Protein AF-A0A084B779-F1 (afdb_monomer)

Mean predicted aligned error: 13.0 Å

Radius of gyration: 22.95 Å; Cα contacts (8 Å, |Δi|>4): 416; chains: 1; bounding box: 63×35×72 Å

Secondary structure (DSSP, 8-state):
-HHHHHHHHHHHHHTTSS-HHHHHHHHHHHHHHHHHHHHHHT---PPPP------HHHHHHHHHHHHHHHHHHHHHHHSS-S--SPPP--S---HHHHHHHHHHHSS-HHHHHHHHHHTT--HHHHHHHHHHHHHIIIIIIS-HHHHTT---HHHHHHHHHHHHHHHHHHHHHHHHHHHHHHHT-HHIIIIIHHHHHHHHHHHHHHHHHHHH-S-----TT---------HHHHHHHHHHHHHHHHHHTSSEEEEEEPPPTT-EEETTTTEE--TTTHHHHTTSTTT---EEEEEEEE-EEEEEES-S----------SS--SEEEPPGGGSTTPEEEE--EEEE------

Solvent-accessible surface area (backbone atoms only — not comparable to full-atom values): 20056 Å² total; per-residue (Å²): 105,74,66,58,55,52,46,45,59,44,41,62,62,44,39,77,59,94,48,46,68,71,34,48,53,51,42,50,52,57,49,51,42,52,48,53,53,53,59,71,66,68,70,83,84,84,75,82,89,72,85,55,72,67,46,66,66,56,53,33,50,57,52,50,50,41,51,51,32,40,49,52,26,27,45,65,72,60,69,67,86,75,73,72,66,72,49,81,71,65,96,85,65,54,67,67,47,38,53,23,30,33,60,35,47,72,29,52,44,54,55,43,49,54,48,32,62,78,64,72,50,53,41,48,56,54,48,30,19,42,50,43,38,44,48,43,50,65,52,49,57,37,56,68,57,60,69,67,54,60,86,43,75,66,58,54,51,50,53,53,50,40,35,73,73,66,30,64,71,53,42,50,54,52,54,47,52,52,49,54,52,52,67,72,29,66,66,43,65,72,46,49,42,53,52,47,15,49,52,51,38,51,51,54,45,68,56,49,40,60,65,71,53,68,74,84,69,89,65,99,77,71,71,79,74,74,83,69,64,49,68,42,44,30,48,26,41,34,50,49,50,54,50,45,54,48,42,66,56,25,65,47,37,35,31,32,40,56,56,41,47,64,42,36,31,31,84,90,78,46,40,76,62,52,82,74,54,52,74,66,52,69,76,55,81,87,77,65,68,50,35,36,26,64,41,29,44,39,54,21,34,30,37,39,71,74,77,87,63,100,59,86,68,80,69,85,70,60,104,57,91,76,42,37,42,80,52,53,88,86,60,49,83,88,40,47,80,56,39,64,46,40,66,43,64,54,79,84,74,85,125

Structure (mmCIF, N/CA/C/O backbone):
data_AF-A0A084B779-F1
#
_entry.id   AF-A0A084B779-F1
#
loop_
_atom_site.group_PDB
_atom_site.id
_atom_site.type_symbol
_atom_site.label_atom_id
_atom_site.label_alt_id
_atom_site.label_comp_id
_atom_site.label_asym_id
_atom_site.label_entity_id
_atom_site.label_seq_id
_atom_site.pdbx_PDB_ins_code
_atom_site.Cartn_x
_atom_site.Cartn_y
_atom_site.Cartn_z
_atom_site.occupancy
_atom_site.B_iso_or_equiv
_atom_site.auth_seq_id
_atom_site.auth_comp_id
_atom_site.auth_asym_id
_atom_site.auth_atom_id
_atom_site.pdbx_PDB_model_num
ATOM 1 N N . MET A 1 1 ? -1.018 -1.645 29.865 1.00 51.66 1 MET A N 1
ATOM 2 C CA . MET A 1 1 ? -0.653 -0.810 31.039 1.00 51.66 1 MET A CA 1
ATOM 3 C C . MET A 1 1 ? 0.278 -1.469 32.060 1.00 51.66 1 MET A C 1
ATOM 5 O O . MET A 1 1 ? 1.469 -1.248 31.920 1.00 51.66 1 MET A O 1
ATOM 9 N N . LYS A 1 2 ? -0.159 -2.265 33.060 1.00 48.09 2 LYS A N 1
ATOM 10 C CA . LYS A 1 2 ? 0.757 -2.718 34.147 1.00 48.09 2 LYS A CA 1
ATOM 11 C C . LYS A 1 2 ? 1.957 -3.541 33.644 1.00 48.09 2 LYS A C 1
ATOM 13 O O . LYS A 1 2 ? 3.084 -3.249 34.011 1.00 48.09 2 LYS A O 1
ATOM 18 N N . ARG A 1 3 ? 1.733 -4.473 32.707 1.00 54.31 3 ARG A N 1
ATOM 19 C CA . ARG A 1 3 ? 2.811 -5.262 32.078 1.00 54.31 3 ARG A CA 1
ATOM 20 C C . ARG A 1 3 ? 3.795 -4.413 31.264 1.00 54.31 3 ARG A C 1
ATOM 22 O O . ARG A 1 3 ? 4.984 -4.579 31.457 1.00 54.31 3 ARG A O 1
ATOM 29 N N . GLN A 1 4 ? 3.322 -3.487 30.424 1.00 49.88 4 GLN A N 1
ATOM 30 C CA . GLN A 1 4 ? 4.193 -2.573 29.658 1.00 49.88 4 GLN A CA 1
ATOM 31 C C . GLN A 1 4 ? 5.004 -1.657 30.580 1.00 49.88 4 GLN A C 1
ATOM 33 O O . GLN A 1 4 ? 6.196 -1.480 30.371 1.00 49.88 4 GLN A O 1
ATOM 38 N N . LEU A 1 5 ? 4.388 -1.145 31.649 1.00 61.69 5 LEU A N 1
ATOM 39 C CA . LEU A 1 5 ? 5.080 -0.351 32.662 1.00 61.69 5 LEU A CA 1
ATOM 40 C C . LEU A 1 5 ? 6.154 -1.176 33.391 1.00 61.69 5 LEU A C 1
ATOM 42 O O . LEU A 1 5 ? 7.242 -0.676 33.666 1.00 61.69 5 LEU A O 1
ATOM 46 N N . ASP A 1 6 ? 5.874 -2.448 33.676 1.00 69.44 6 ASP A N 1
ATOM 47 C CA . ASP A 1 6 ? 6.830 -3.373 34.288 1.00 69.44 6 ASP A CA 1
ATOM 48 C C . ASP A 1 6 ? 7.937 -3.813 33.313 1.00 69.44 6 ASP A C 1
ATOM 50 O O . ASP A 1 6 ? 9.047 -4.110 33.757 1.00 69.44 6 ASP A O 1
ATOM 54 N N . THR A 1 7 ? 7.663 -3.839 32.004 1.00 69.38 7 THR A N 1
ATOM 55 C CA . THR A 1 7 ? 8.661 -4.052 30.944 1.00 69.38 7 THR A CA 1
ATOM 56 C C . THR A 1 7 ? 9.565 -2.831 30.807 1.00 69.38 7 THR A C 1
ATOM 58 O O . THR A 1 7 ? 10.776 -2.984 30.889 1.00 69.38 7 THR A O 1
ATOM 61 N N . ILE A 1 8 ? 9.015 -1.613 30.756 1.00 64.00 8 ILE A N 1
ATOM 62 C CA . ILE A 1 8 ? 9.798 -0.363 30.749 1.00 64.00 8 ILE A CA 1
ATOM 63 C C . ILE A 1 8 ? 10.690 -0.275 31.991 1.00 64.00 8 ILE A C 1
ATOM 65 O O . ILE A 1 8 ? 11.872 0.036 31.892 1.00 64.00 8 ILE A O 1
ATOM 69 N N . LYS A 1 9 ? 10.165 -0.621 33.173 1.00 71.56 9 LYS A N 1
ATOM 70 C CA . LYS A 1 9 ? 10.953 -0.680 34.417 1.00 71.56 9 LYS A CA 1
ATOM 71 C C . LYS A 1 9 ? 12.034 -1.764 34.414 1.00 71.56 9 LYS A C 1
ATOM 73 O O . LYS A 1 9 ? 12.940 -1.687 35.243 1.00 71.56 9 LYS A O 1
ATOM 78 N N . ARG A 1 10 ? 11.905 -2.802 33.584 1.00 68.69 10 ARG A N 1
ATOM 79 C CA . ARG A 1 10 ? 12.913 -3.857 33.416 1.00 68.69 10 ARG A CA 1
ATOM 80 C C . ARG A 1 10 ? 13.978 -3.438 32.410 1.00 68.69 10 ARG A C 1
ATOM 82 O O . ARG A 1 10 ? 15.144 -3.487 32.771 1.00 68.69 10 ARG A O 1
ATOM 89 N N . CYS A 1 11 ? 13.590 -2.926 31.244 1.00 59.06 11 CYS A N 1
ATOM 90 C CA . CYS A 1 11 ? 14.518 -2.366 30.260 1.00 59.06 11 CYS A CA 1
ATOM 91 C C . CYS A 1 11 ? 15.341 -1.221 30.868 1.00 59.06 11 CYS A C 1
ATOM 93 O O . CYS A 1 11 ? 16.549 -1.189 30.711 1.00 59.06 11 CYS A O 1
ATOM 95 N N . ARG A 1 12 ? 14.728 -0.339 31.673 1.00 61.66 12 ARG A N 1
ATOM 96 C CA . ARG A 1 12 ? 15.443 0.758 32.352 1.00 61.66 12 ARG A CA 1
ATOM 97 C C . ARG A 1 12 ? 16.501 0.280 33.352 1.00 61.66 12 ARG A C 1
ATOM 99 O O . ARG A 1 12 ? 17.475 0.982 33.560 1.00 61.66 12 ARG A O 1
ATOM 106 N N . ARG A 1 13 ? 16.294 -0.888 33.972 1.00 62.78 13 ARG A N 1
ATOM 107 C CA . ARG A 1 13 ? 17.261 -1.520 34.887 1.00 62.78 13 ARG A CA 1
ATOM 108 C C . ARG A 1 13 ? 18.332 -2.322 34.147 1.00 62.78 13 ARG A C 1
ATOM 110 O O . ARG A 1 13 ? 19.427 -2.472 34.661 1.00 62.78 13 ARG A O 1
ATOM 117 N N . ALA A 1 14 ? 18.007 -2.857 32.973 1.00 57.12 14 ALA A N 1
ATOM 118 C CA . ALA A 1 14 ? 18.947 -3.591 32.133 1.00 57.12 14 ALA A CA 1
ATOM 119 C C . ALA A 1 14 ? 19.860 -2.648 31.325 1.00 57.12 14 ALA A C 1
ATOM 121 O O . ALA A 1 14 ? 21.019 -2.979 31.120 1.00 57.12 14 ALA A O 1
ATOM 122 N N . ALA A 1 15 ? 19.393 -1.440 30.981 1.00 55.62 15 ALA A N 1
ATOM 123 C CA . ALA A 1 15 ? 20.182 -0.430 30.272 1.00 55.62 15 ALA A CA 1
ATOM 124 C C . ALA A 1 15 ? 21.344 0.124 31.121 1.00 55.62 15 ALA A C 1
ATOM 126 O O . ALA A 1 15 ? 22.204 0.826 30.608 1.00 55.62 15 ALA A O 1
ATOM 127 N N . GLU A 1 16 ? 21.390 -0.192 32.418 1.00 58.56 16 GLU A N 1
ATOM 128 C CA . GLU A 1 16 ? 22.521 0.108 33.304 1.00 58.56 16 GLU A CA 1
ATOM 129 C C . GLU A 1 16 ? 23.686 -0.897 33.134 1.00 58.56 16 GLU A C 1
ATOM 131 O O . GLU A 1 16 ? 24.745 -0.693 33.722 1.00 58.56 16 GLU A O 1
ATOM 136 N N . LEU A 1 17 ? 23.517 -1.965 32.333 1.00 57.03 17 LEU A N 1
ATOM 137 C CA . LEU A 1 17 ? 24.494 -3.042 32.118 1.00 57.03 17 LEU A CA 1
ATOM 138 C C . LEU A 1 17 ? 24.576 -3.439 30.619 1.00 57.03 17 LEU A C 1
ATOM 140 O O . LEU A 1 17 ? 23.775 -4.224 30.120 1.00 57.03 17 LEU A O 1
ATOM 144 N N . ASP A 1 18 ? 25.573 -2.877 29.927 1.00 53.50 18 ASP A N 1
ATOM 145 C CA . ASP A 1 18 ? 26.237 -3.320 28.679 1.00 53.50 18 ASP A CA 1
ATOM 146 C C . ASP A 1 18 ? 25.474 -3.483 27.341 1.00 53.50 18 ASP A C 1
ATOM 148 O O . ASP A 1 18 ? 26.116 -3.793 26.340 1.00 53.50 18 ASP A O 1
ATOM 152 N N . ASP A 1 19 ? 24.176 -3.175 27.234 1.00 56.12 19 ASP A N 1
ATOM 153 C CA . ASP A 1 19 ? 23.492 -3.073 25.921 1.00 56.12 19 ASP A CA 1
ATOM 154 C C . ASP A 1 19 ? 22.561 -1.849 25.854 1.00 56.12 19 ASP A C 1
ATOM 156 O O . ASP A 1 19 ? 21.329 -1.937 25.845 1.00 56.12 19 ASP A O 1
ATOM 160 N N . TYR A 1 20 ? 23.185 -0.671 25.928 1.00 59.28 20 TYR A N 1
ATOM 161 C CA . TYR A 1 20 ? 22.518 0.613 26.148 1.00 59.28 20 TYR A CA 1
ATOM 162 C C . TYR A 1 20 ? 21.637 1.044 24.964 1.00 59.28 20 TYR A C 1
ATOM 164 O O . TYR A 1 20 ? 20.500 1.457 25.178 1.00 59.28 20 TYR A O 1
ATOM 172 N N . ASP A 1 21 ? 22.104 0.916 23.720 1.00 59.31 21 ASP A N 1
ATOM 173 C CA . ASP A 1 21 ? 21.421 1.522 22.566 1.00 59.31 21 ASP A CA 1
ATOM 174 C C . ASP A 1 21 ? 20.141 0.785 22.154 1.00 59.31 21 ASP A C 1
ATOM 176 O O . ASP A 1 21 ? 19.097 1.419 21.969 1.00 59.31 21 ASP A O 1
ATOM 180 N N . VAL A 1 22 ? 20.170 -0.549 22.077 1.00 59.09 22 VAL A N 1
ATOM 181 C CA . VAL A 1 22 ? 18.990 -1.347 21.693 1.00 59.09 22 VAL A CA 1
ATOM 182 C C . VAL A 1 22 ? 17.892 -1.220 22.752 1.00 59.09 22 VAL A C 1
ATOM 184 O O . VAL A 1 22 ? 16.709 -1.055 22.438 1.00 59.09 22 VAL A O 1
ATOM 187 N N . GLN A 1 23 ? 18.277 -1.221 24.029 1.00 61.22 23 GLN A N 1
ATOM 188 C CA . GLN A 1 23 ? 17.329 -1.103 25.130 1.00 61.22 23 GLN A CA 1
ATOM 189 C C . GLN A 1 23 ? 16.778 0.318 25.281 1.00 61.22 23 GLN A C 1
ATOM 191 O O . GLN A 1 23 ? 15.596 0.470 25.593 1.00 61.22 23 GLN A O 1
ATOM 196 N N . GLN A 1 24 ? 17.574 1.360 25.019 1.00 67.19 24 GLN A N 1
ATOM 197 C CA . GLN A 1 24 ? 17.088 2.744 24.986 1.00 67.19 24 GLN A CA 1
ATOM 198 C C . GLN A 1 24 ? 16.093 2.964 23.849 1.00 67.19 24 GLN A C 1
ATOM 200 O O . GLN A 1 24 ? 15.020 3.517 24.091 1.00 67.19 24 GLN A O 1
ATOM 205 N N . GLN A 1 25 ? 16.376 2.465 22.643 1.00 67.06 25 GLN A N 1
ATOM 206 C CA . GLN A 1 25 ? 15.426 2.528 21.527 1.00 67.06 25 GLN A CA 1
ATOM 207 C C . GLN A 1 25 ? 14.112 1.816 21.867 1.00 67.06 25 GLN A C 1
ATOM 209 O O . GLN A 1 25 ? 13.029 2.347 21.614 1.00 67.06 25 GLN A O 1
ATOM 214 N N . GLN A 1 26 ? 14.188 0.657 22.526 1.00 70.56 26 GLN A N 1
ATOM 215 C CA . GLN A 1 26 ? 13.001 -0.072 22.967 1.00 70.56 26 GLN A CA 1
ATOM 216 C C . GLN A 1 26 ? 12.221 0.675 24.064 1.00 70.56 26 GLN A C 1
ATOM 218 O O . GLN A 1 26 ? 10.989 0.685 24.045 1.00 70.56 26 GLN A O 1
ATOM 223 N N . ILE A 1 27 ? 12.904 1.328 25.011 1.00 72.19 27 ILE A N 1
ATOM 224 C CA . ILE A 1 27 ? 12.266 2.159 26.045 1.00 72.19 27 ILE A CA 1
ATOM 225 C C . ILE A 1 27 ? 11.575 3.368 25.419 1.00 72.19 27 ILE A C 1
ATOM 227 O O . ILE A 1 27 ? 10.440 3.664 25.797 1.00 72.19 27 ILE A O 1
ATOM 231 N N . ILE A 1 28 ? 12.236 4.055 24.485 1.00 73.31 28 ILE A N 1
ATOM 232 C CA . ILE A 1 28 ? 11.679 5.206 23.766 1.00 73.31 28 ILE A CA 1
ATOM 233 C C . ILE A 1 28 ? 10.416 4.768 23.029 1.00 73.31 28 ILE A C 1
ATOM 235 O O . ILE A 1 28 ? 9.348 5.316 23.292 1.00 73.31 28 ILE A O 1
ATOM 239 N N . TYR A 1 29 ? 10.502 3.697 22.240 1.00 70.88 29 TYR A N 1
ATOM 240 C CA . TYR A 1 29 ? 9.367 3.142 21.507 1.00 70.88 29 TYR A CA 1
ATOM 241 C C . TYR A 1 29 ? 8.174 2.804 22.416 1.00 70.88 29 TYR A C 1
ATOM 243 O O . TYR A 1 29 ? 7.050 3.243 22.176 1.00 70.88 29 TYR A O 1
ATOM 251 N N . LEU A 1 30 ? 8.409 2.069 23.508 1.00 69.50 30 LEU A N 1
ATOM 252 C CA . LEU A 1 30 ? 7.348 1.697 24.452 1.00 69.50 30 LEU A CA 1
ATOM 253 C C . LEU A 1 30 ? 6.761 2.913 25.188 1.00 69.50 30 LEU A C 1
ATOM 255 O O . LEU A 1 30 ? 5.586 2.912 25.566 1.00 69.50 30 LEU A O 1
ATOM 259 N N . THR A 1 31 ? 7.576 3.942 25.425 1.00 74.31 31 THR A N 1
ATOM 260 C CA . THR A 1 31 ? 7.141 5.185 26.071 1.00 74.31 31 THR A CA 1
ATOM 261 C C . THR A 1 31 ? 6.267 6.004 25.130 1.00 74.31 31 THR A C 1
ATOM 263 O O . THR A 1 31 ? 5.208 6.462 25.555 1.00 74.31 31 THR A O 1
ATOM 266 N N . GLU A 1 32 ? 6.662 6.135 23.864 1.00 71.75 32 GLU A N 1
ATOM 267 C CA . GLU A 1 32 ? 5.870 6.785 22.817 1.00 71.75 32 GLU A CA 1
ATOM 268 C C . GLU A 1 32 ? 4.525 6.077 22.638 1.00 71.75 32 GLU A C 1
ATOM 270 O O . GLU A 1 32 ? 3.485 6.721 22.757 1.00 71.75 32 GLU A O 1
ATOM 275 N N . GLN A 1 33 ? 4.516 4.743 22.526 1.00 71.50 33 GLN A N 1
ATOM 276 C CA . GLN A 1 33 ? 3.277 3.957 22.470 1.00 71.50 33 GLN A CA 1
ATOM 277 C C . GLN A 1 33 ? 2.338 4.241 23.648 1.00 71.50 33 GLN A C 1
ATOM 279 O O . GLN A 1 33 ? 1.134 4.435 23.469 1.00 71.50 33 GLN A O 1
ATOM 284 N N . LEU A 1 34 ? 2.864 4.262 24.878 1.00 69.56 34 LEU A N 1
ATOM 285 C CA . LEU A 1 34 ? 2.054 4.548 26.063 1.00 69.56 34 LEU A CA 1
ATOM 286 C C . LEU A 1 34 ? 1.539 5.988 26.080 1.00 69.56 34 LEU A C 1
ATOM 288 O O . LEU A 1 34 ? 0.449 6.236 26.601 1.00 69.56 34 LEU A O 1
ATOM 292 N N . GLN A 1 35 ? 2.310 6.942 25.566 1.00 73.69 35 GLN A N 1
ATOM 293 C CA . GLN A 1 35 ? 1.878 8.331 25.467 1.00 73.69 35 GLN A CA 1
ATOM 294 C C . GLN A 1 35 ? 0.758 8.481 24.438 1.00 73.69 35 GLN A C 1
ATOM 296 O O . GLN A 1 35 ? -0.277 9.041 24.799 1.00 73.69 35 GLN A O 1
ATOM 301 N N . THR A 1 36 ? 0.907 7.908 23.241 1.00 68.94 36 THR A N 1
ATOM 302 C CA . THR A 1 36 ? -0.144 7.842 22.213 1.00 68.94 36 THR A CA 1
ATOM 303 C C . THR A 1 36 ? -1.415 7.216 22.784 1.00 68.94 36 THR A C 1
ATOM 305 O O . THR A 1 36 ? -2.473 7.843 22.774 1.00 68.94 36 THR A O 1
ATOM 308 N N . GLN A 1 37 ? -1.321 6.040 23.419 1.00 69.56 37 GLN A N 1
ATOM 309 C CA . GLN A 1 37 ? -2.476 5.384 24.048 1.00 69.56 37 GLN A CA 1
ATOM 310 C C . GLN A 1 37 ? -3.176 6.284 25.077 1.00 69.56 37 GLN A C 1
ATOM 312 O O . GLN A 1 37 ? -4.399 6.401 25.079 1.00 69.56 37 GLN A O 1
ATOM 317 N N . ASN A 1 38 ? -2.415 6.943 25.955 1.00 69.56 38 ASN A N 1
ATOM 318 C CA . ASN A 1 38 ? -2.994 7.824 26.968 1.00 69.56 38 ASN A CA 1
ATOM 319 C C . ASN A 1 38 ? -3.599 9.102 26.379 1.00 69.56 38 ASN A C 1
ATOM 321 O O . ASN A 1 38 ? -4.561 9.611 26.947 1.00 69.56 38 ASN A O 1
ATOM 325 N N . ARG A 1 39 ? -3.045 9.644 25.289 1.00 71.56 39 ARG A N 1
ATOM 326 C CA . ARG A 1 39 ? -3.613 10.810 24.596 1.00 71.56 39 ARG A CA 1
ATOM 327 C C . ARG A 1 39 ? -4.953 10.448 23.963 1.00 71.56 39 ARG A C 1
ATOM 329 O O . ARG A 1 39 ? -5.946 11.108 24.256 1.00 71.56 39 ARG A O 1
ATOM 336 N N . LEU A 1 40 ? -5.003 9.338 23.226 1.00 67.19 40 LEU A N 1
ATOM 337 C CA . LEU A 1 40 ? -6.221 8.860 22.565 1.00 67.19 40 LEU A CA 1
ATOM 338 C C . LEU A 1 40 ? -7.348 8.532 23.559 1.00 67.19 40 LEU A C 1
ATOM 340 O O . LEU A 1 40 ? -8.513 8.798 23.283 1.00 67.19 40 LEU A O 1
ATOM 344 N N . LEU A 1 41 ? -7.019 8.007 24.744 1.00 66.38 41 LEU A N 1
ATOM 345 C CA . LEU A 1 41 ? -8.008 7.612 25.757 1.00 66.38 41 LEU A CA 1
ATOM 346 C C . LEU A 1 41 ? -8.516 8.757 26.655 1.00 66.38 41 LEU A C 1
ATOM 348 O O . LEU A 1 41 ? -9.473 8.556 27.399 1.00 66.38 41 LEU A O 1
ATOM 352 N N . LYS A 1 42 ? -7.892 9.943 26.641 1.00 65.31 42 LYS A N 1
ATOM 353 C CA . LYS A 1 42 ? -8.248 11.060 27.545 1.00 65.31 42 LYS A CA 1
ATOM 354 C C . LYS A 1 42 ? -9.451 11.887 27.095 1.00 65.31 42 LYS A C 1
ATOM 356 O O . LYS A 1 42 ? -9.903 12.756 27.842 1.00 65.31 42 LYS A O 1
ATOM 361 N N . ARG A 1 43 ? -9.964 11.658 25.890 1.00 60.31 43 ARG A N 1
ATOM 362 C CA . ARG A 1 43 ? -11.063 12.447 25.336 1.00 60.31 43 ARG A CA 1
ATOM 363 C C . ARG A 1 43 ? -12.400 11.985 25.936 1.00 60.31 43 ARG A C 1
ATOM 365 O O . ARG A 1 43 ? -12.580 10.812 26.252 1.00 60.31 43 ARG A O 1
ATOM 372 N N . THR A 1 44 ? -13.329 12.915 26.152 1.00 48.84 44 THR A N 1
ATOM 373 C CA . THR A 1 44 ? -14.652 12.637 26.743 1.00 48.84 44 THR A CA 1
ATOM 374 C C . THR A 1 44 ? -15.759 12.979 25.746 1.00 48.84 44 THR A C 1
ATOM 376 O O . THR A 1 44 ? -15.663 13.976 25.036 1.00 48.84 44 THR A O 1
ATOM 379 N N . GLY A 1 45 ? -16.792 12.131 25.686 1.00 53.78 45 GLY A N 1
ATOM 380 C CA . GLY A 1 45 ? -17.945 12.265 24.786 1.00 53.78 45 GLY A CA 1
ATOM 381 C C . GLY A 1 45 ? -17.975 11.198 23.688 1.00 53.78 45 GLY A C 1
ATOM 382 O O . GLY A 1 45 ? -16.964 10.955 23.039 1.00 53.78 45 GLY A O 1
ATOM 383 N N . VAL A 1 46 ? -19.135 10.562 23.494 1.00 52.25 46 VAL A N 1
ATOM 384 C CA . VAL A 1 46 ? -19.391 9.620 22.391 1.00 52.25 46 VAL A CA 1
ATOM 385 C C . VAL A 1 46 ? -19.917 10.432 21.201 1.00 52.25 46 VAL A C 1
ATOM 387 O O . VAL A 1 46 ? -20.907 11.147 21.373 1.00 52.25 46 VAL A O 1
ATOM 390 N N . PRO A 1 47 ? -19.275 10.387 20.024 1.00 52.22 47 PRO A N 1
ATOM 391 C CA . PRO A 1 47 ? -19.754 11.089 18.845 1.00 52.22 47 PRO A CA 1
ATOM 392 C C . PRO A 1 47 ? -20.970 10.355 18.268 1.00 52.22 47 PRO A C 1
ATOM 394 O O . PRO A 1 47 ? -21.124 9.145 18.430 1.00 52.22 47 PRO A O 1
ATOM 397 N N . GLY A 1 48 ? -21.853 11.099 17.604 1.00 47.25 48 GLY A N 1
ATOM 398 C CA . GLY A 1 48 ? -22.952 10.509 16.844 1.00 47.25 48 GLY A CA 1
ATOM 399 C C . GLY A 1 48 ? -22.425 9.835 15.580 1.00 47.25 48 GLY A C 1
ATOM 400 O O . GLY A 1 48 ? -21.590 10.411 14.887 1.00 47.25 48 GLY A O 1
ATOM 401 N N . MET A 1 49 ? -22.934 8.638 15.281 1.00 48.03 49 MET A N 1
ATOM 402 C CA . MET A 1 49 ? -22.569 7.896 14.075 1.00 48.03 49 MET A CA 1
ATOM 403 C C . MET A 1 49 ? -22.928 8.708 12.829 1.00 48.03 49 MET A C 1
ATOM 405 O O . MET A 1 49 ? -24.088 9.073 12.632 1.00 48.03 49 MET A O 1
ATOM 409 N N . SER A 1 50 ? -21.942 8.963 11.977 1.00 48.22 50 SER A N 1
ATOM 410 C CA . SER A 1 50 ? -22.163 9.487 10.631 1.00 48.22 50 SER A CA 1
ATOM 411 C C . SER A 1 50 ? -21.445 8.563 9.669 1.00 48.22 50 SER A C 1
ATOM 413 O O . SER A 1 50 ? -20.308 8.825 9.294 1.00 48.22 50 SER A O 1
ATOM 415 N N . GLY A 1 51 ? -22.118 7.475 9.282 1.00 49.62 51 GLY A N 1
ATOM 416 C CA . GLY A 1 51 ? -21.618 6.566 8.258 1.00 49.62 51 GLY A CA 1
ATOM 417 C C . GLY A 1 51 ? -21.416 7.333 6.954 1.00 49.62 51 GLY A C 1
ATOM 418 O O . GLY A 1 51 ? -22.361 7.562 6.198 1.00 49.62 51 GLY A O 1
ATOM 419 N N . SER A 1 52 ? -20.188 7.784 6.716 1.00 53.00 52 SER A N 1
ATOM 420 C CA . SER A 1 52 ? -19.815 8.463 5.486 1.00 53.00 52 SER A CA 1
ATOM 421 C C . SER A 1 52 ? -19.479 7.397 4.457 1.00 53.00 52 SER A C 1
ATOM 423 O O . SER A 1 52 ? -18.393 6.820 4.463 1.00 53.00 52 SER A O 1
ATOM 425 N N . ASN A 1 53 ? -20.428 7.105 3.569 1.00 58.16 53 ASN A N 1
ATOM 426 C CA . ASN A 1 53 ? -20.144 6.262 2.416 1.00 58.16 53 ASN A CA 1
ATOM 427 C C . ASN A 1 53 ? -19.171 7.002 1.492 1.00 58.16 53 ASN A C 1
ATOM 429 O O . ASN A 1 53 ? -19.549 7.955 0.804 1.00 58.16 53 ASN A O 1
ATOM 433 N N . VAL A 1 54 ? -17.918 6.547 1.452 1.00 65.38 54 VAL A N 1
ATOM 434 C CA . VAL A 1 54 ? -16.937 7.043 0.488 1.00 65.38 54 VAL A CA 1
ATOM 435 C C . VAL A 1 54 ? -17.329 6.506 -0.885 1.00 65.38 54 VAL A C 1
ATOM 437 O O . VAL A 1 54 ? -17.296 5.304 -1.142 1.00 65.38 54 VAL A O 1
ATOM 440 N N . SER A 1 55 ? -17.761 7.400 -1.772 1.00 75.06 55 SER A N 1
ATOM 441 C CA . SER A 1 55 ? -18.149 7.019 -3.132 1.00 75.06 55 SER A CA 1
ATOM 442 C C . SER A 1 55 ? -16.947 6.519 -3.945 1.00 75.06 55 SER A C 1
ATOM 444 O O . SER A 1 55 ? -15.816 6.964 -3.746 1.00 75.06 55 SER A O 1
ATOM 446 N N . LYS A 1 56 ? -17.199 5.655 -4.940 1.00 76.31 56 LYS A N 1
ATOM 447 C CA . LYS A 1 56 ? -16.158 5.138 -5.850 1.00 76.31 56 LYS A CA 1
ATOM 448 C C . LYS A 1 56 ? -15.365 6.250 -6.550 1.00 76.31 56 LYS A C 1
ATOM 450 O O . LYS A 1 56 ? -14.176 6.079 -6.800 1.00 76.31 56 LYS A O 1
ATOM 455 N N . SER A 1 57 ? -16.005 7.378 -6.875 1.00 79.88 57 SER A N 1
ATOM 456 C CA . SER A 1 57 ? -15.332 8.526 -7.496 1.00 79.88 57 SER A CA 1
ATOM 457 C C . SER A 1 57 ? -14.343 9.188 -6.545 1.00 79.88 57 SER A C 1
ATOM 459 O O . SER A 1 57 ? -13.235 9.503 -6.961 1.00 79.88 57 SER A O 1
ATOM 461 N N . VAL A 1 58 ? -14.712 9.325 -5.269 1.00 80.56 58 VAL A N 1
ATOM 462 C CA . VAL A 1 58 ? -13.818 9.854 -4.234 1.00 80.56 58 VAL A CA 1
ATOM 463 C C . VAL A 1 58 ? -12.649 8.893 -4.026 1.00 80.56 58 VAL A C 1
ATOM 465 O O . VAL A 1 58 ? -11.502 9.316 -4.081 1.00 80.56 58 VAL A O 1
ATOM 468 N N . THR A 1 59 ? -12.900 7.586 -3.893 1.00 82.81 59 THR A N 1
ATOM 469 C CA . THR A 1 59 ? -11.815 6.594 -3.793 1.00 82.81 59 THR A CA 1
ATOM 470 C C . THR A 1 59 ? -10.856 6.674 -4.983 1.00 82.81 59 THR A C 1
ATOM 472 O O . THR A 1 59 ? -9.648 6.671 -4.780 1.00 82.81 59 THR A O 1
ATOM 475 N N . ARG A 1 60 ? -11.375 6.794 -6.214 1.00 86.19 60 ARG A N 1
ATOM 476 C CA . ARG A 1 60 ? -10.562 6.956 -7.430 1.00 86.19 60 ARG A CA 1
ATOM 477 C C . ARG A 1 60 ? -9.681 8.204 -7.376 1.00 86.19 60 ARG A C 1
ATOM 479 O O . ARG A 1 60 ? -8.519 8.118 -7.753 1.00 86.19 60 ARG A O 1
ATOM 486 N N . GLU A 1 61 ? -10.229 9.334 -6.942 1.00 87.06 61 GLU A N 1
ATOM 487 C CA . GLU A 1 61 ? -9.499 10.601 -6.835 1.00 87.06 61 GLU A CA 1
ATOM 488 C C . GLU A 1 61 ? -8.344 10.488 -5.837 1.00 87.06 61 GLU A C 1
ATOM 490 O O . GLU A 1 61 ? -7.197 10.703 -6.215 1.00 87.06 61 GLU A O 1
ATOM 495 N N . TYR A 1 62 ? -8.621 10.028 -4.612 1.00 85.94 62 TYR A N 1
ATOM 496 C CA . TYR A 1 62 ? -7.594 9.838 -3.582 1.00 85.94 62 TYR A CA 1
ATOM 497 C C . TYR A 1 62 ? -6.493 8.867 -4.017 1.00 85.94 62 TYR A C 1
ATOM 499 O O . TYR A 1 62 ? -5.317 9.097 -3.745 1.00 85.94 62 TYR A O 1
ATOM 507 N N . TYR A 1 63 ? -6.872 7.787 -4.701 1.00 89.25 63 TYR A N 1
ATOM 508 C CA . TYR A 1 63 ? -5.929 6.792 -5.203 1.00 89.25 63 TYR A CA 1
ATOM 509 C C . TYR A 1 63 ? -5.057 7.349 -6.340 1.00 89.25 63 TYR A C 1
ATOM 511 O O . TYR A 1 63 ? -3.862 7.072 -6.390 1.00 89.25 63 TYR A O 1
ATOM 519 N N . GLY A 1 64 ? -5.629 8.190 -7.209 1.00 89.50 64 GLY A N 1
ATOM 520 C CA . GLY A 1 64 ? -4.879 8.928 -8.226 1.00 89.50 64 GLY A CA 1
ATOM 521 C C . GLY A 1 64 ? -3.909 9.944 -7.622 1.00 89.50 64 GLY A C 1
ATOM 522 O O . GLY A 1 64 ? -2.760 10.008 -8.048 1.00 89.50 64 GLY A O 1
ATOM 523 N N . THR A 1 65 ? -4.327 10.690 -6.594 1.00 91.38 65 THR A N 1
ATOM 524 C CA . THR A 1 65 ? -3.439 11.602 -5.854 1.00 91.38 65 THR A CA 1
ATOM 525 C C . THR A 1 65 ? -2.266 10.853 -5.231 1.00 91.38 65 THR A C 1
ATOM 527 O O . THR A 1 65 ? -1.131 11.281 -5.398 1.00 91.38 65 THR A O 1
ATOM 530 N N . LEU A 1 66 ? -2.521 9.705 -4.590 1.00 92.88 66 LEU A N 1
ATOM 531 C CA . LEU A 1 66 ? -1.461 8.881 -4.007 1.00 92.88 66 LEU A CA 1
ATOM 532 C C . LEU A 1 66 ? -0.435 8.435 -5.060 1.00 92.88 66 LEU A C 1
ATOM 534 O O . LEU A 1 66 ? 0.763 8.475 -4.798 1.00 92.88 66 LEU A O 1
ATOM 538 N N . TYR A 1 67 ? -0.885 8.039 -6.255 1.00 93.00 67 TYR A N 1
ATOM 539 C CA . TYR A 1 67 ? 0.032 7.724 -7.352 1.00 93.00 67 TYR A CA 1
ATOM 540 C C . TYR A 1 67 ? 0.928 8.917 -7.708 1.00 93.00 67 TYR A C 1
ATOM 542 O O . TYR A 1 67 ? 2.141 8.748 -7.814 1.00 93.00 67 TYR A O 1
ATOM 550 N N . HIS A 1 68 ? 0.343 10.104 -7.880 1.00 91.69 68 HIS A N 1
ATOM 551 C CA . HIS A 1 68 ? 1.097 11.302 -8.248 1.00 91.69 68 HIS A CA 1
ATOM 552 C C . HIS A 1 68 ? 2.120 11.694 -7.178 1.00 91.69 68 HIS A C 1
ATOM 554 O O . HIS A 1 68 ? 3.261 11.969 -7.519 1.00 91.69 68 HIS A O 1
ATOM 560 N N . GLU A 1 69 ? 1.767 11.624 -5.894 1.00 91.69 69 GLU A N 1
ATOM 561 C CA . GLU A 1 69 ? 2.707 11.919 -4.804 1.00 91.69 69 GLU A CA 1
ATOM 562 C C . GLU A 1 69 ? 3.871 10.918 -4.744 1.00 91.69 69 GLU A C 1
ATOM 564 O O . GLU A 1 69 ? 5.007 11.297 -4.461 1.00 91.69 69 GLU A O 1
ATOM 569 N N . LEU A 1 70 ? 3.614 9.639 -5.037 1.00 91.69 70 LEU A N 1
ATOM 570 C CA . LEU A 1 70 ? 4.662 8.619 -5.125 1.00 91.69 70 LEU A CA 1
ATOM 571 C C . LEU A 1 70 ? 5.557 8.802 -6.359 1.00 91.69 70 LEU A C 1
ATOM 573 O O . LEU A 1 70 ? 6.756 8.522 -6.284 1.00 91.69 70 LEU A O 1
ATOM 577 N N . ASP A 1 71 ? 4.993 9.253 -7.481 1.00 91.00 71 ASP A N 1
ATOM 578 C CA . ASP A 1 71 ? 5.741 9.618 -8.690 1.00 91.00 71 ASP A CA 1
ATOM 579 C C . ASP A 1 71 ? 6.650 10.824 -8.415 1.00 91.00 71 ASP A C 1
ATOM 581 O O . ASP A 1 71 ? 7.856 10.732 -8.630 1.00 91.00 71 ASP A O 1
ATOM 585 N N . ASP A 1 72 ? 6.107 11.890 -7.820 1.00 89.00 72 ASP A N 1
ATOM 586 C CA . ASP A 1 72 ? 6.845 13.102 -7.445 1.00 89.00 72 ASP A CA 1
ATOM 587 C C . ASP A 1 72 ? 7.962 12.802 -6.435 1.00 89.00 72 ASP A C 1
ATOM 589 O O . ASP A 1 72 ? 9.083 13.293 -6.581 1.00 89.00 72 ASP A O 1
ATOM 593 N N . ALA A 1 73 ? 7.692 11.954 -5.435 1.00 87.44 73 ALA A N 1
ATOM 594 C CA . ALA A 1 73 ? 8.703 11.515 -4.476 1.00 87.44 73 ALA A CA 1
ATOM 595 C C . ALA A 1 73 ? 9.829 10.735 -5.158 1.00 87.44 73 ALA A C 1
ATOM 597 O O . ALA A 1 73 ? 11.005 10.975 -4.894 1.00 87.44 73 ALA A O 1
ATOM 598 N N . SER A 1 74 ? 9.479 9.810 -6.054 1.00 87.00 74 SER A N 1
ATOM 599 C CA . SER A 1 74 ? 10.471 9.020 -6.784 1.00 87.00 74 SER A CA 1
ATOM 600 C C . SER A 1 74 ? 11.323 9.915 -7.678 1.00 87.00 74 SER A C 1
ATOM 602 O O . SER A 1 74 ? 12.545 9.802 -7.659 1.00 87.00 74 SER A O 1
ATOM 604 N N . PHE A 1 75 ? 10.700 10.849 -8.396 1.00 85.38 75 PHE A N 1
ATOM 605 C CA . PHE A 1 75 ? 11.403 11.823 -9.217 1.00 85.38 75 PHE A CA 1
ATOM 606 C C . PHE A 1 75 ? 12.360 12.673 -8.369 1.00 85.38 75 PHE A C 1
ATOM 608 O O . PHE A 1 75 ? 13.556 12.683 -8.634 1.00 85.38 75 PHE A O 1
ATOM 615 N N . SER A 1 76 ? 11.872 13.289 -7.289 1.00 83.75 76 SER A N 1
ATOM 616 C CA . SER A 1 76 ? 12.666 14.127 -6.373 1.00 83.75 76 SER A CA 1
ATOM 617 C C . SER A 1 76 ? 13.902 13.412 -5.803 1.00 83.75 76 SER A C 1
ATOM 619 O O . SER A 1 76 ? 14.982 14.000 -5.720 1.00 83.75 76 SER A O 1
ATOM 621 N N . ILE A 1 77 ? 13.783 12.123 -5.473 1.00 80.62 77 ILE A N 1
ATOM 622 C CA . ILE A 1 77 ? 14.887 11.309 -4.941 1.00 80.62 77 ILE A CA 1
ATOM 623 C C . ILE A 1 77 ? 15.990 11.050 -5.985 1.00 80.62 77 ILE A C 1
ATOM 625 O O . ILE A 1 77 ? 17.157 10.915 -5.608 1.00 80.62 77 ILE A O 1
ATOM 629 N N . PHE A 1 78 ? 15.650 10.966 -7.277 1.00 77.81 78 PHE A N 1
ATOM 630 C CA . PHE A 1 78 ? 16.588 10.602 -8.353 1.00 77.81 78 PHE A CA 1
ATOM 631 C C . PHE A 1 78 ? 16.895 11.729 -9.362 1.00 77.81 78 PHE A C 1
ATOM 633 O O . PHE A 1 78 ? 17.717 11.510 -10.251 1.00 77.81 78 PHE A O 1
ATOM 640 N N . ASP A 1 79 ? 16.303 12.922 -9.221 1.00 68.06 79 ASP A N 1
ATOM 641 C CA . ASP A 1 79 ? 16.539 14.108 -10.076 1.00 68.06 79 ASP A CA 1
ATOM 642 C C . ASP A 1 79 ? 17.968 14.677 -9.918 1.00 68.06 79 ASP A C 1
ATOM 644 O O . ASP A 1 79 ? 18.503 15.350 -10.799 1.00 68.06 79 ASP A O 1
ATOM 648 N N . ILE A 1 80 ? 18.639 14.361 -8.804 1.00 55.88 80 ILE A N 1
ATOM 649 C CA . ILE A 1 80 ? 19.990 14.836 -8.486 1.00 55.88 80 ILE A CA 1
ATOM 650 C C . ILE A 1 80 ? 21.010 13.753 -8.872 1.00 55.88 80 ILE A C 1
ATOM 652 O O . ILE A 1 80 ? 21.247 12.812 -8.122 1.00 55.88 80 ILE A O 1
ATOM 656 N N . GLU A 1 81 ? 21.576 13.885 -10.074 1.00 50.69 81 GLU A N 1
ATOM 657 C CA . GLU A 1 81 ? 22.728 13.158 -10.638 1.00 50.69 81 GLU A CA 1
ATOM 658 C C . GLU A 1 81 ? 23.446 12.160 -9.704 1.00 50.69 81 GLU A C 1
ATOM 660 O O . GLU A 1 81 ? 24.184 12.557 -8.808 1.00 50.69 81 GLU A O 1
ATOM 665 N N . THR A 1 82 ? 23.325 10.854 -9.970 1.00 46.81 82 THR A N 1
ATOM 666 C CA . THR A 1 82 ? 24.391 9.846 -9.775 1.00 46.81 82 THR A CA 1
ATOM 667 C C . THR A 1 82 ? 23.902 8.487 -10.283 1.00 46.81 82 THR A C 1
ATOM 669 O O . THR A 1 82 ? 23.145 7.789 -9.622 1.00 46.81 82 THR A O 1
ATOM 672 N N . ASN A 1 83 ? 24.345 8.114 -11.485 1.00 53.78 83 ASN A N 1
ATOM 673 C CA . ASN A 1 83 ? 24.181 6.792 -12.093 1.00 53.78 83 ASN A CA 1
ATOM 674 C C . ASN A 1 83 ? 22.727 6.254 -12.166 1.00 53.78 83 ASN A C 1
ATOM 676 O O . ASN A 1 83 ? 22.181 5.704 -11.206 1.00 53.78 83 ASN A O 1
ATOM 680 N N . GLN A 1 84 ? 22.108 6.370 -13.348 1.00 55.59 84 GLN A N 1
ATOM 681 C CA . GLN A 1 84 ? 20.772 5.810 -13.614 1.00 55.59 84 GLN A CA 1
ATOM 682 C C . GLN A 1 84 ? 20.753 4.276 -13.650 1.00 55.59 84 GLN A C 1
ATOM 684 O O . GLN A 1 84 ? 19.677 3.678 -13.702 1.00 55.59 84 GLN A O 1
ATOM 689 N N . ASP A 1 85 ? 21.924 3.644 -13.598 1.00 64.38 85 ASP A N 1
ATOM 690 C CA . ASP A 1 85 ? 22.039 2.199 -13.563 1.00 64.38 85 ASP A CA 1
ATOM 691 C C . ASP A 1 85 ? 21.545 1.646 -12.222 1.00 64.38 85 ASP A C 1
ATOM 693 O O . ASP A 1 85 ? 21.848 2.151 -11.135 1.00 64.38 85 ASP A O 1
ATOM 697 N N . ILE A 1 86 ? 20.760 0.577 -12.310 1.00 67.06 86 ILE A N 1
ATOM 698 C CA . ILE A 1 86 ? 20.324 -0.183 -11.145 1.00 67.06 86 ILE A CA 1
ATOM 699 C C . ILE A 1 86 ? 21.553 -0.948 -10.611 1.00 67.06 86 ILE A C 1
ATOM 701 O O . ILE A 1 86 ? 22.292 -1.543 -11.390 1.00 67.06 86 ILE A O 1
ATOM 705 N N . PRO A 1 87 ? 21.850 -0.908 -9.306 1.00 71.25 87 PRO A N 1
ATOM 706 C CA . PRO A 1 87 ? 22.981 -1.656 -8.769 1.00 71.25 87 PRO A CA 1
ATOM 707 C C . PRO A 1 87 ? 22.699 -3.162 -8.778 1.00 71.25 87 PRO A C 1
ATOM 709 O O . PRO A 1 87 ? 21.556 -3.593 -8.611 1.00 71.25 87 PRO A O 1
ATOM 712 N N . GLU A 1 88 ? 23.746 -3.979 -8.927 1.00 69.25 88 GLU A N 1
ATOM 713 C CA . GLU A 1 88 ? 23.620 -5.432 -8.796 1.00 69.25 88 GLU A CA 1
ATOM 714 C C . GLU A 1 88 ? 23.127 -5.802 -7.387 1.00 69.25 88 GLU A C 1
ATOM 716 O O . GLU A 1 88 ? 23.616 -5.300 -6.374 1.00 69.25 88 GLU A O 1
ATOM 721 N N . ALA A 1 89 ? 22.139 -6.696 -7.318 1.00 61.62 89 ALA A N 1
ATOM 722 C CA . ALA A 1 89 ? 21.544 -7.134 -6.062 1.00 61.62 89 ALA A CA 1
ATOM 723 C C . ALA A 1 89 ? 22.569 -7.922 -5.213 1.00 61.62 89 ALA A C 1
ATOM 725 O O . ALA A 1 89 ? 22.909 -9.059 -5.555 1.00 61.62 89 ALA A O 1
ATOM 726 N N . GLN A 1 90 ? 23.040 -7.324 -4.110 1.00 61.81 90 GLN A N 1
ATOM 727 C CA . GLN A 1 90 ? 24.004 -7.925 -3.174 1.00 61.81 90 GLN A CA 1
ATOM 728 C C . GLN A 1 90 ? 23.433 -9.157 -2.445 1.00 61.81 90 GLN A C 1
ATOM 730 O O . GLN A 1 90 ? 22.227 -9.381 -2.416 1.00 61.81 90 GLN A O 1
ATOM 735 N N . ASP A 1 91 ? 24.297 -9.975 -1.837 1.00 54.38 91 ASP A N 1
ATOM 736 C CA . ASP A 1 91 ? 23.884 -11.194 -1.119 1.00 54.38 91 ASP A CA 1
ATOM 737 C C . ASP A 1 91 ? 23.214 -10.919 0.250 1.00 54.38 91 ASP A C 1
ATOM 739 O O . ASP A 1 91 ? 22.550 -11.802 0.790 1.00 54.38 91 ASP A O 1
ATOM 743 N N . TYR A 1 92 ? 23.318 -9.694 0.786 1.00 54.06 92 TYR A N 1
ATOM 744 C CA . TYR A 1 92 ? 22.662 -9.262 2.029 1.00 54.06 92 TYR A CA 1
ATOM 745 C C . TYR A 1 92 ? 21.519 -8.289 1.725 1.00 54.06 92 TYR A C 1
ATOM 747 O O . TYR A 1 92 ? 21.702 -7.075 1.732 1.00 54.06 92 TYR A O 1
ATOM 755 N N . LEU A 1 93 ? 20.332 -8.820 1.434 1.00 66.25 93 LEU A N 1
ATOM 756 C CA . LEU A 1 93 ? 19.144 -8.011 1.146 1.00 66.25 93 LEU A CA 1
ATOM 757 C C . LEU A 1 93 ? 18.112 -8.165 2.258 1.00 66.25 93 LEU A C 1
ATOM 759 O O . LEU A 1 93 ? 17.858 -9.269 2.738 1.00 66.25 93 LEU A O 1
ATOM 763 N N . HIS A 1 94 ? 17.513 -7.041 2.647 1.00 78.75 94 HIS A N 1
ATOM 764 C CA . HIS A 1 94 ? 16.439 -7.000 3.632 1.00 78.75 94 HIS A CA 1
ATOM 765 C C . HIS A 1 94 ? 15.239 -7.830 3.143 1.00 78.75 94 HIS A C 1
ATOM 767 O O . HIS A 1 94 ? 14.825 -7.703 1.989 1.00 78.75 94 HIS A O 1
ATOM 773 N N . GLU A 1 95 ? 14.653 -8.657 4.013 1.00 87.06 95 GLU A N 1
ATOM 774 C CA . GLU A 1 95 ? 13.555 -9.575 3.662 1.00 87.06 95 GLU A CA 1
ATOM 775 C C . GLU A 1 95 ? 12.364 -8.839 3.028 1.00 87.06 95 GLU A C 1
ATOM 777 O O . GLU A 1 95 ? 11.851 -9.260 1.996 1.00 87.06 95 GLU A O 1
ATOM 782 N N . SER A 1 96 ? 11.997 -7.670 3.562 1.00 90.12 96 SER A N 1
ATOM 783 C CA . SER A 1 96 ? 10.943 -6.823 2.982 1.00 90.12 96 SER A CA 1
ATOM 784 C C . SER A 1 96 ? 11.198 -6.441 1.521 1.00 90.12 96 SER A C 1
ATOM 786 O O . SER A 1 96 ? 10.267 -6.449 0.726 1.00 90.12 96 SER A O 1
ATOM 788 N N . ALA A 1 97 ? 12.449 -6.184 1.119 1.00 89.69 97 ALA A N 1
ATOM 789 C CA . ALA A 1 97 ? 12.754 -5.876 -0.278 1.00 89.69 97 ALA A CA 1
ATOM 790 C C . ALA A 1 97 ? 12.472 -7.086 -1.191 1.00 89.69 97 ALA A C 1
ATOM 792 O O . ALA A 1 97 ? 11.995 -6.926 -2.314 1.00 89.69 97 ALA A O 1
ATOM 793 N N . GLN A 1 98 ? 12.706 -8.309 -0.702 1.00 90.81 98 GLN A N 1
ATOM 794 C CA . GLN A 1 98 ? 12.322 -9.526 -1.422 1.00 90.81 98 GLN A CA 1
ATOM 795 C C . GLN A 1 98 ? 10.800 -9.642 -1.538 1.00 90.81 98 GLN A C 1
ATOM 797 O O . GLN A 1 98 ? 10.292 -9.856 -2.640 1.00 90.81 98 GLN A O 1
ATOM 802 N N . THR A 1 99 ? 10.064 -9.436 -0.447 1.00 91.38 99 THR A N 1
ATOM 803 C CA . THR A 1 99 ? 8.594 -9.484 -0.454 1.00 91.38 99 THR A CA 1
ATOM 804 C C . THR A 1 99 ? 7.999 -8.470 -1.430 1.00 91.38 99 THR A C 1
ATOM 806 O O . THR A 1 99 ? 7.161 -8.828 -2.262 1.00 91.38 99 THR A O 1
ATOM 809 N N . TRP A 1 100 ? 8.492 -7.230 -1.422 1.00 94.44 100 TRP A N 1
ATOM 810 C CA . TRP A 1 100 ? 8.023 -6.180 -2.329 1.00 94.44 100 TRP A CA 1
ATOM 811 C C . TRP A 1 100 ? 8.329 -6.517 -3.789 1.00 94.44 100 TRP A C 1
ATOM 813 O O . TRP A 1 100 ? 7.451 -6.370 -4.639 1.00 94.44 100 TRP A O 1
ATOM 823 N N . SER A 1 101 ? 9.515 -7.066 -4.078 1.00 92.56 101 SER A N 1
ATOM 824 C CA . SER A 1 101 ? 9.878 -7.502 -5.435 1.00 92.56 101 SER A CA 1
ATOM 825 C C . SER A 1 101 ? 8.936 -8.588 -5.976 1.00 92.56 101 SER A C 1
ATOM 827 O O . SER A 1 101 ? 8.451 -8.497 -7.110 1.00 92.56 101 SER A O 1
ATOM 829 N N . LEU A 1 102 ? 8.582 -9.564 -5.133 1.00 92.12 102 LEU A N 1
ATOM 830 C CA . LEU A 1 102 ? 7.644 -10.629 -5.476 1.00 92.12 102 LEU A CA 1
ATOM 831 C C . LEU A 1 102 ? 6.229 -10.079 -5.683 1.00 92.12 102 LEU A C 1
ATOM 833 O O . LEU A 1 102 ? 5.529 -10.517 -6.597 1.00 92.12 102 LEU A O 1
ATOM 837 N N . LYS A 1 103 ? 5.812 -9.084 -4.894 1.00 90.75 103 LYS A N 1
ATOM 838 C CA . LYS A 1 103 ? 4.496 -8.451 -5.037 1.00 90.75 103 LYS A CA 1
ATOM 839 C C . LYS A 1 103 ? 4.375 -7.696 -6.366 1.00 90.75 103 LYS A C 1
ATOM 841 O O . LYS A 1 103 ? 3.406 -7.909 -7.099 1.00 90.75 103 LYS A O 1
ATOM 846 N N . VAL A 1 104 ? 5.380 -6.904 -6.747 1.00 92.44 104 VAL A N 1
ATOM 847 C CA . VAL A 1 104 ? 5.335 -6.118 -7.999 1.00 92.44 104 VAL A CA 1
ATOM 848 C C . VAL A 1 104 ? 5.544 -6.953 -9.259 1.00 92.44 104 VAL A C 1
ATOM 850 O O . VAL A 1 104 ? 5.031 -6.591 -10.316 1.00 92.44 104 VAL A O 1
ATOM 853 N N . SER A 1 105 ? 6.294 -8.058 -9.174 1.00 90.06 105 SER A N 1
ATOM 854 C CA . SER A 1 105 ? 6.776 -8.757 -10.374 1.00 90.06 105 SER A CA 1
ATOM 855 C C . SER A 1 105 ? 6.674 -10.278 -10.374 1.00 90.06 105 SER A C 1
ATOM 857 O O . SER A 1 105 ? 6.860 -10.887 -11.423 1.00 90.06 105 SER A O 1
ATOM 859 N N . CYS A 1 106 ? 6.398 -10.903 -9.228 1.00 90.06 106 CYS A N 1
ATOM 860 C CA . CYS A 1 106 ? 6.569 -12.344 -8.996 1.00 90.06 106 CYS A CA 1
ATOM 861 C C . CYS A 1 106 ? 8.004 -12.859 -9.213 1.00 90.06 106 CYS A C 1
ATOM 863 O O . CYS A 1 106 ? 8.230 -14.068 -9.235 1.00 90.06 106 CYS A O 1
ATOM 865 N N . LEU A 1 107 ? 8.977 -11.957 -9.334 1.00 90.19 107 LEU A N 1
ATOM 866 C CA . LEU A 1 107 ? 10.398 -12.258 -9.397 1.00 90.19 107 LEU A CA 1
ATOM 867 C C . LEU A 1 107 ? 11.025 -11.938 -8.043 1.00 90.19 107 LEU A C 1
ATOM 869 O O . LEU A 1 107 ? 10.615 -10.986 -7.379 1.00 90.19 107 LEU A O 1
ATOM 873 N N . ASN A 1 108 ? 12.031 -12.712 -7.639 1.00 91.19 108 ASN A N 1
ATOM 874 C CA . ASN A 1 108 ? 12.855 -12.293 -6.506 1.00 91.19 108 ASN A CA 1
ATOM 875 C C . ASN A 1 108 ? 13.638 -11.022 -6.867 1.00 91.19 108 ASN A C 1
ATOM 877 O O . ASN A 1 108 ? 13.798 -10.689 -8.043 1.00 91.19 108 ASN A O 1
ATOM 881 N N . LEU A 1 109 ? 14.178 -10.330 -5.869 1.00 89.69 109 LEU A N 1
ATOM 882 C CA . LEU A 1 109 ? 14.776 -9.014 -6.065 1.00 89.69 109 LEU A CA 1
ATOM 883 C C . LEU A 1 109 ? 15.929 -9.027 -7.078 1.00 89.69 109 LEU A C 1
ATOM 885 O O . LEU A 1 109 ? 16.013 -8.146 -7.929 1.00 89.69 109 LEU A O 1
ATOM 889 N N . ARG A 1 110 ? 16.776 -10.064 -7.058 1.00 88.50 110 ARG A N 1
ATOM 890 C CA . ARG A 1 110 ? 17.868 -10.217 -8.033 1.00 88.50 110 ARG A CA 1
ATOM 891 C C . ARG A 1 110 ? 17.330 -10.366 -9.453 1.00 88.50 110 ARG A C 1
ATOM 893 O O . ARG A 1 110 ? 17.806 -9.695 -10.363 1.00 88.50 110 ARG A O 1
ATOM 900 N N . GLN A 1 111 ? 16.332 -11.225 -9.637 1.00 90.75 111 GLN A N 1
ATOM 901 C CA . GLN A 1 111 ? 15.677 -11.432 -10.927 1.00 90.75 111 GLN A CA 1
ATOM 902 C C . GLN A 1 111 ? 14.968 -10.165 -11.414 1.00 90.75 111 GLN A C 1
ATOM 904 O O . GLN A 1 111 ? 15.054 -9.856 -12.599 1.00 90.75 111 GLN A O 1
ATOM 909 N N . LEU A 1 112 ? 14.310 -9.424 -10.517 1.00 91.69 112 LEU A N 1
ATOM 910 C CA . LEU A 1 112 ? 13.664 -8.153 -10.834 1.00 91.69 112 LEU A CA 1
ATOM 911 C C . LEU A 1 112 ? 14.687 -7.119 -11.311 1.00 91.69 112 LEU A C 1
ATOM 913 O O . LEU A 1 112 ? 14.491 -6.522 -12.364 1.00 91.69 112 LEU A O 1
ATOM 917 N N . VAL A 1 113 ? 15.804 -6.959 -10.598 1.00 90.44 113 VAL A N 1
ATOM 918 C CA . VAL A 1 113 ? 16.901 -6.068 -11.003 1.00 90.44 113 VAL A CA 1
ATOM 919 C C . VAL A 1 113 ? 17.443 -6.459 -12.381 1.00 90.44 113 VAL A C 1
ATOM 921 O O . VAL A 1 113 ? 17.505 -5.619 -13.277 1.00 90.44 113 VAL A O 1
ATOM 924 N N . SER A 1 114 ? 17.762 -7.741 -12.600 1.00 89.62 114 SER A N 1
ATOM 925 C CA . SER A 1 114 ? 18.230 -8.229 -13.906 1.00 89.62 114 SER A CA 1
ATOM 926 C C . SER A 1 114 ? 17.205 -8.009 -15.024 1.00 89.62 114 SER A C 1
ATOM 928 O O . SER A 1 114 ? 17.575 -7.651 -16.141 1.00 89.62 114 SER A O 1
ATOM 930 N N . HIS A 1 115 ? 15.916 -8.196 -14.736 1.00 91.62 115 HIS A N 1
ATOM 931 C CA . HIS A 1 115 ? 14.828 -7.928 -15.676 1.00 91.62 115 HIS A CA 1
ATOM 932 C C . HIS A 1 115 ? 14.727 -6.438 -16.009 1.00 91.62 115 HIS A C 1
ATOM 934 O O . HIS A 1 115 ? 14.626 -6.083 -17.182 1.00 91.62 115 HIS A O 1
ATOM 940 N N . CYS A 1 116 ? 14.808 -5.564 -15.007 1.00 91.00 116 CYS A N 1
ATOM 941 C CA . CYS A 1 116 ? 14.797 -4.120 -15.200 1.00 91.00 116 CYS A CA 1
ATOM 942 C C . CYS A 1 116 ? 15.977 -3.652 -16.061 1.00 91.00 116 CYS A C 1
ATOM 944 O O . CYS A 1 116 ? 15.754 -2.866 -16.979 1.00 91.00 116 CYS A O 1
ATOM 946 N N . HIS A 1 117 ? 17.181 -4.201 -15.861 1.00 89.00 117 HIS A N 1
ATOM 947 C CA . HIS A 1 117 ? 18.314 -3.971 -16.765 1.00 89.00 117 HIS A CA 1
ATOM 948 C C . HIS A 1 117 ? 18.025 -4.440 -18.190 1.00 89.00 117 HIS A C 1
ATOM 950 O O . HIS A 1 117 ? 18.203 -3.687 -19.138 1.00 89.00 117 HIS A O 1
ATOM 956 N N . ALA A 1 118 ? 17.536 -5.672 -18.358 1.00 90.19 118 ALA A N 1
ATOM 957 C CA . ALA A 1 118 ? 17.262 -6.239 -19.679 1.00 90.19 118 ALA A CA 1
ATOM 958 C C . ALA A 1 118 ? 16.147 -5.506 -20.449 1.00 90.19 118 ALA A C 1
ATOM 960 O O . ALA A 1 118 ? 16.025 -5.665 -21.665 1.00 90.19 118 ALA A O 1
ATOM 961 N N . LYS A 1 119 ? 15.295 -4.755 -19.744 1.00 89.94 119 LYS A N 1
ATOM 962 C CA . LYS A 1 119 ? 14.152 -4.024 -20.302 1.00 89.94 119 LYS A CA 1
ATOM 963 C C . LYS A 1 119 ? 14.335 -2.507 -20.284 1.00 89.94 119 LYS A C 1
ATOM 965 O O . LYS A 1 119 ? 13.363 -1.807 -20.593 1.00 89.94 119 LYS A O 1
ATOM 970 N N . ASP A 1 120 ? 15.529 -2.015 -19.954 1.00 89.62 120 ASP A N 1
ATOM 971 C CA . ASP A 1 120 ? 15.857 -0.589 -19.831 1.00 89.62 120 ASP A CA 1
ATOM 972 C C . ASP A 1 120 ? 14.837 0.162 -18.954 1.00 89.62 120 ASP A C 1
ATOM 974 O O . ASP A 1 120 ? 14.285 1.195 -19.339 1.00 89.62 120 ASP A O 1
ATOM 978 N N . VAL A 1 121 ? 14.480 -0.420 -17.806 1.00 89.88 121 VAL A N 1
ATOM 979 C CA . VAL A 1 121 ? 13.579 0.216 -16.839 1.00 89.88 121 VAL A CA 1
ATOM 980 C C . VAL A 1 121 ? 14.382 1.227 -16.022 1.00 89.88 121 VAL A C 1
ATOM 982 O O . VAL A 1 121 ? 15.354 0.827 -15.380 1.00 89.88 121 VAL A O 1
ATOM 985 N N . PRO A 1 122 ? 13.979 2.511 -15.990 1.00 89.12 122 PRO A N 1
ATOM 986 C CA . PRO A 1 122 ? 14.666 3.506 -15.184 1.00 89.12 122 PRO A CA 1
ATOM 987 C C . PRO A 1 122 ? 14.629 3.145 -13.700 1.00 89.12 122 PRO A C 1
ATOM 989 O O . PRO A 1 122 ? 13.603 2.712 -13.170 1.00 89.12 122 PRO A O 1
ATOM 992 N N . LYS A 1 123 ? 15.742 3.400 -13.019 1.00 87.50 123 LYS A N 1
ATOM 993 C CA . LYS A 1 123 ? 15.906 3.209 -11.576 1.00 87.50 123 LYS A CA 1
ATOM 994 C C . LYS A 1 123 ? 14.821 3.898 -10.741 1.00 87.50 123 LYS A C 1
ATOM 996 O O . LYS A 1 123 ? 14.278 3.280 -9.832 1.00 87.50 123 LYS A O 1
ATOM 1001 N N . GLU A 1 124 ? 14.456 5.127 -11.105 1.00 89.00 124 GLU A N 1
ATOM 1002 C CA . GLU A 1 124 ? 13.349 5.890 -10.509 1.00 89.00 124 GLU A CA 1
ATOM 1003 C C . GLU A 1 124 ? 12.033 5.099 -10.537 1.00 89.00 124 GLU A C 1
ATOM 1005 O O . GLU A 1 124 ? 11.327 5.005 -9.537 1.00 89.00 124 GLU A O 1
ATOM 1010 N N . LYS A 1 125 ? 11.730 4.451 -11.667 1.00 92.38 125 LYS A N 1
ATOM 1011 C CA . LYS A 1 125 ? 10.497 3.679 -11.845 1.00 92.38 125 LYS A CA 1
ATOM 1012 C C . LYS A 1 125 ? 10.528 2.338 -11.114 1.00 92.38 125 LYS A C 1
ATOM 1014 O O . LYS A 1 125 ? 9.492 1.893 -10.619 1.00 92.38 125 LYS A O 1
ATOM 1019 N N . LEU A 1 126 ? 11.701 1.713 -10.986 1.00 92.69 126 LEU A N 1
ATOM 1020 C CA . LEU A 1 126 ? 11.877 0.571 -10.084 1.00 92.69 126 LEU A CA 1
ATOM 1021 C C . LEU A 1 126 ? 11.634 0.988 -8.627 1.00 92.69 126 LEU A C 1
ATOM 1023 O O . LEU A 1 126 ? 10.874 0.323 -7.927 1.00 92.69 126 LEU A O 1
ATOM 1027 N N . PHE A 1 127 ? 12.224 2.099 -8.183 1.00 91.50 127 PHE A N 1
ATOM 1028 C CA . PHE A 1 127 ? 12.018 2.613 -6.831 1.00 91.50 127 PHE A CA 1
ATOM 1029 C C . PHE A 1 127 ? 10.544 2.931 -6.564 1.00 91.50 127 PHE A C 1
ATOM 1031 O O . PHE A 1 127 ? 9.997 2.440 -5.581 1.00 91.50 127 PHE A O 1
ATOM 1038 N N . GLN A 1 128 ? 9.873 3.647 -7.471 1.00 93.44 128 GLN A N 1
ATOM 1039 C CA . GLN A 1 128 ? 8.442 3.950 -7.380 1.00 93.44 128 GLN A CA 1
ATOM 1040 C C . GLN A 1 128 ? 7.591 2.687 -7.201 1.00 93.44 128 GLN A C 1
ATOM 1042 O O . GLN A 1 128 ? 6.721 2.633 -6.331 1.00 93.44 128 GLN A O 1
ATOM 1047 N N . SER A 1 129 ? 7.854 1.653 -8.007 1.00 95.12 129 SER A N 1
ATOM 1048 C CA . SER A 1 129 ? 7.154 0.367 -7.933 1.00 95.12 129 SER A CA 1
ATOM 1049 C C . SER A 1 129 ? 7.364 -0.311 -6.572 1.00 95.12 129 SER A C 1
ATOM 1051 O O . SER A 1 129 ? 6.404 -0.750 -5.934 1.00 95.12 129 SER A O 1
ATOM 1053 N N . MET A 1 130 ? 8.606 -0.325 -6.081 1.00 95.00 130 MET A N 1
ATOM 1054 C CA . MET A 1 130 ? 8.967 -0.918 -4.790 1.00 95.00 130 MET A CA 1
ATOM 1055 C C . MET A 1 130 ? 8.364 -0.156 -3.604 1.00 95.00 130 MET A C 1
ATOM 1057 O O . MET A 1 130 ? 7.806 -0.781 -2.704 1.00 95.00 130 MET A O 1
ATOM 1061 N N . VAL A 1 131 ? 8.416 1.181 -3.612 1.00 94.62 131 VAL A N 1
ATOM 1062 C CA . VAL A 1 131 ? 7.766 2.024 -2.597 1.00 94.62 131 VAL A CA 1
ATOM 1063 C C . VAL A 1 131 ? 6.260 1.816 -2.619 1.00 94.62 131 VAL A C 1
ATOM 1065 O O . VAL A 1 131 ? 5.646 1.696 -1.564 1.00 94.62 131 VAL A O 1
ATOM 1068 N N . THR A 1 132 ? 5.660 1.720 -3.805 1.00 95.62 132 THR A N 1
ATOM 1069 C CA . THR A 1 132 ? 4.233 1.428 -3.925 1.00 95.62 132 THR A CA 1
ATOM 1070 C C . THR A 1 132 ? 3.908 0.104 -3.240 1.00 95.62 132 THR A C 1
ATOM 1072 O O . THR A 1 132 ? 3.054 0.079 -2.359 1.00 95.62 132 THR A O 1
ATOM 1075 N N . ALA A 1 133 ? 4.618 -0.985 -3.550 1.00 95.00 133 ALA A N 1
ATOM 1076 C CA . ALA A 1 133 ? 4.413 -2.262 -2.861 1.00 95.00 133 ALA A CA 1
ATOM 1077 C C . ALA A 1 133 ? 4.605 -2.164 -1.340 1.00 95.00 133 ALA A C 1
ATOM 1079 O O . ALA A 1 133 ? 3.795 -2.724 -0.600 1.00 95.00 133 ALA A O 1
ATOM 1080 N N . ALA A 1 134 ? 5.593 -1.396 -0.878 1.00 94.31 134 ALA A N 1
ATOM 1081 C CA . ALA A 1 134 ? 5.797 -1.137 0.542 1.00 94.31 134 ALA A CA 1
ATOM 1082 C C . ALA A 1 134 ? 4.600 -0.415 1.182 1.00 94.31 134 ALA A C 1
ATOM 1084 O O . ALA A 1 134 ? 4.150 -0.813 2.250 1.00 94.31 134 ALA A O 1
ATOM 1085 N N . VAL A 1 135 ? 4.034 0.606 0.531 1.00 94.44 135 VAL A N 1
ATOM 1086 C CA . VAL A 1 135 ? 2.824 1.297 1.010 1.00 94.44 135 VAL A CA 1
ATOM 1087 C C . VAL A 1 135 ? 1.635 0.334 1.076 1.00 94.44 135 VAL A C 1
ATOM 1089 O O . VAL A 1 135 ? 0.885 0.354 2.053 1.00 94.44 135 VAL A O 1
ATOM 1092 N N . PHE A 1 136 ? 1.465 -0.548 0.087 1.00 92.50 136 PHE A N 1
ATOM 1093 C CA . PHE A 1 136 ? 0.395 -1.550 0.125 1.00 92.50 136 PHE A CA 1
ATOM 1094 C C . PHE A 1 136 ? 0.547 -2.527 1.285 1.00 92.50 136 PHE A C 1
ATOM 1096 O O . PHE A 1 136 ? -0.413 -2.730 2.021 1.00 92.50 136 PHE A O 1
ATOM 1103 N N . GLU A 1 137 ? 1.738 -3.063 1.506 1.00 91.06 137 GLU A N 1
ATOM 1104 C CA . GLU A 1 137 ? 1.993 -3.999 2.601 1.00 91.06 137 GLU A CA 1
ATOM 1105 C C . GLU A 1 137 ? 1.899 -3.315 3.981 1.00 91.06 137 GLU A C 1
ATOM 1107 O O . GLU A 1 137 ? 1.134 -3.725 4.859 1.00 91.06 137 GLU A O 1
ATOM 1112 N N . LEU A 1 138 ? 2.634 -2.216 4.168 1.00 90.56 138 LEU A N 1
ATOM 1113 C CA . LEU A 1 138 ? 2.820 -1.567 5.470 1.00 90.56 138 LEU A CA 1
ATOM 1114 C C . LEU A 1 138 ? 1.640 -0.694 5.891 1.00 90.56 138 LEU A C 1
ATOM 1116 O O . LEU A 1 138 ? 1.396 -0.525 7.085 1.00 90.56 138 LEU A O 1
ATOM 1120 N N . VAL A 1 139 ? 0.921 -0.112 4.930 1.00 90.44 139 VAL A N 1
ATOM 1121 C CA . VAL A 1 139 ? -0.251 0.716 5.216 1.00 90.44 139 VAL A CA 1
ATOM 1122 C C . VAL A 1 139 ? -1.504 -0.079 4.929 1.00 90.44 139 VAL A C 1
ATOM 1124 O O . VAL A 1 139 ? -2.252 -0.349 5.858 1.00 90.44 139 VAL A O 1
ATOM 1127 N N . PHE A 1 140 ? -1.772 -0.470 3.684 1.00 88.00 140 PHE A N 1
ATOM 1128 C CA . PHE A 1 140 ? -3.095 -0.984 3.317 1.00 88.00 140 PHE A CA 1
ATOM 1129 C C . PHE A 1 140 ? -3.417 -2.376 3.883 1.00 88.00 140 PHE A C 1
ATOM 1131 O O . PHE A 1 140 ? -4.504 -2.534 4.443 1.00 88.00 140 PHE A O 1
ATOM 1138 N N . GLU A 1 141 ? -2.490 -3.331 3.820 1.00 85.62 141 GLU A N 1
ATOM 1139 C CA . GLU A 1 141 ? -2.676 -4.703 4.324 1.00 85.62 141 GLU A CA 1
ATOM 1140 C C . GLU A 1 141 ? -2.527 -4.796 5.845 1.00 85.62 141 GLU A C 1
ATOM 1142 O O . GLU A 1 141 ? -3.279 -5.513 6.502 1.00 85.62 141 GLU A O 1
ATOM 1147 N N . THR A 1 142 ? -1.599 -4.034 6.426 1.00 81.44 142 THR A N 1
ATOM 1148 C CA . THR A 1 142 ? -1.334 -4.068 7.871 1.00 81.44 142 THR A CA 1
ATOM 1149 C C . THR A 1 142 ? -2.556 -3.639 8.677 1.00 81.44 142 THR A C 1
ATOM 1151 O O . THR A 1 142 ? -3.156 -2.604 8.404 1.00 81.44 142 THR A O 1
ATOM 1154 N N . MET A 1 143 ? -2.940 -4.375 9.717 1.00 73.12 143 MET A N 1
ATOM 1155 C CA . MET A 1 143 ? -4.072 -3.986 10.563 1.00 73.12 143 MET A CA 1
ATOM 1156 C C . MET A 1 143 ? -3.882 -2.578 11.138 1.00 73.12 143 MET A C 1
ATOM 1158 O O . MET A 1 143 ? -2.809 -2.213 11.604 1.00 73.12 143 MET A O 1
ATOM 1162 N N . PHE A 1 144 ? -4.933 -1.757 11.142 1.00 70.31 144 PHE A N 1
ATOM 1163 C CA . PHE A 1 144 ? -4.813 -0.367 11.603 1.00 70.31 144 PHE A CA 1
ATOM 1164 C C . PHE A 1 144 ? -4.361 -0.241 13.066 1.00 70.31 144 PHE A C 1
ATOM 1166 O O . PHE A 1 144 ? -3.626 0.681 13.416 1.00 70.31 144 PHE A O 1
ATOM 1173 N N . SER A 1 145 ? -4.747 -1.201 13.911 1.00 66.25 145 SER A N 1
ATOM 1174 C CA . SER A 1 145 ? -4.236 -1.312 15.279 1.00 66.25 145 SER A CA 1
ATOM 1175 C C . SER A 1 145 ? -2.717 -1.411 15.337 1.00 66.25 145 SER A C 1
ATOM 1177 O O . SER A 1 145 ? -2.125 -0.942 16.304 1.00 66.25 145 SER A O 1
ATOM 1179 N N . ASP A 1 146 ? -2.103 -2.001 14.318 1.00 69.25 146 ASP A N 1
ATOM 1180 C CA . ASP A 1 146 ? -0.677 -2.294 14.266 1.00 69.25 146 ASP A CA 1
ATOM 1181 C C . ASP A 1 146 ? 0.076 -1.079 13.717 1.00 69.25 146 ASP A C 1
ATOM 1183 O O . ASP A 1 146 ? 1.130 -0.731 14.246 1.00 69.25 146 ASP A O 1
ATOM 1187 N N . ILE A 1 147 ? -0.538 -0.341 12.779 1.00 64.50 147 ILE A N 1
ATOM 1188 C CA . ILE A 1 147 ? -0.065 0.982 12.328 1.00 64.50 147 ILE A CA 1
ATOM 1189 C C . ILE A 1 147 ? 0.032 1.949 13.514 1.00 64.50 147 ILE A C 1
ATOM 1191 O O . ILE A 1 147 ? 1.022 2.656 13.669 1.00 64.50 147 ILE A O 1
ATOM 1195 N N . LEU A 1 148 ? -0.975 1.953 14.392 1.00 67.00 148 LEU A N 1
ATOM 1196 C CA . LEU A 1 148 ? -0.963 2.765 15.614 1.00 67.00 148 LEU A CA 1
ATOM 1197 C C . LEU A 1 148 ? -0.260 2.087 16.799 1.00 67.00 148 LEU A C 1
ATOM 1199 O O . LEU A 1 148 ? -0.147 2.669 17.879 1.00 67.00 148 LEU A O 1
ATOM 1203 N N . ALA A 1 149 ? 0.178 0.843 16.614 1.00 64.38 149 ALA A N 1
ATOM 1204 C CA . ALA A 1 149 ? 0.813 0.006 17.618 1.00 64.38 149 ALA A CA 1
ATOM 1205 C C . ALA A 1 149 ? 0.041 -0.038 18.964 1.00 64.38 149 ALA A C 1
ATOM 1207 O O . ALA A 1 149 ? 0.607 0.053 20.056 1.00 64.38 149 ALA A O 1
ATOM 1208 N N . LEU A 1 150 ? -1.288 -0.173 18.882 1.00 65.38 150 LEU A N 1
ATOM 1209 C CA . LEU A 1 150 ? -2.243 -0.088 19.995 1.00 65.38 150 LEU A CA 1
ATOM 1210 C C . LEU A 1 150 ? -2.492 -1.416 20.722 1.00 65.38 150 LEU A C 1
ATOM 1212 O O . LEU A 1 150 ? -3.521 -1.562 21.385 1.00 65.38 150 LEU A O 1
ATOM 1216 N N . GLU A 1 151 ? -1.581 -2.389 20.645 1.00 64.44 151 GLU A N 1
ATOM 1217 C CA . GLU A 1 151 ? -1.790 -3.697 21.269 1.00 64.44 151 GLU A CA 1
ATOM 1218 C C . GLU A 1 151 ? -2.161 -3.575 22.759 1.00 64.44 151 GLU A C 1
ATOM 1220 O O . GLU A 1 151 ? -1.367 -3.189 23.625 1.00 64.44 151 GLU A O 1
ATOM 1225 N N . CYS A 1 152 ? -3.412 -3.922 23.072 1.00 68.88 152 CYS A N 1
ATOM 1226 C CA . CYS A 1 152 ? -3.956 -3.881 24.420 1.00 68.88 152 CYS A CA 1
ATOM 1227 C C . CYS A 1 152 ? -4.621 -5.228 24.731 1.00 68.88 152 CYS A C 1
ATOM 1229 O O . CYS A 1 152 ? -5.767 -5.462 24.341 1.00 68.88 152 CYS A O 1
ATOM 1231 N N . PRO A 1 153 ? -3.948 -6.122 25.484 1.00 73.75 153 PRO A N 1
ATOM 1232 C CA . PRO A 1 153 ? -4.493 -7.440 25.815 1.00 73.75 153 PRO A CA 1
ATOM 1233 C C . PRO A 1 153 ? -5.865 -7.390 26.499 1.00 73.75 153 PRO A C 1
ATOM 1235 O O . PRO A 1 153 ? -6.678 -8.293 26.324 1.00 73.75 153 PRO A O 1
ATOM 1238 N N . LEU A 1 154 ? -6.132 -6.326 27.264 1.00 74.44 154 LEU A N 1
ATOM 1239 C CA . LEU A 1 154 ? -7.426 -6.107 27.906 1.00 74.44 154 LEU A CA 1
ATOM 1240 C C . LEU A 1 154 ? -8.515 -5.754 26.883 1.00 74.44 154 LEU A C 1
ATOM 1242 O O . LEU A 1 154 ? -9.606 -6.311 26.956 1.00 74.44 154 LEU A O 1
ATOM 1246 N N . LEU A 1 155 ? -8.217 -4.882 25.915 1.00 76.94 155 LEU A N 1
ATOM 1247 C CA . LEU A 1 155 ? -9.144 -4.553 24.831 1.00 76.94 155 LEU A CA 1
ATOM 1248 C C . LEU A 1 155 ? -9.447 -5.798 23.991 1.00 76.94 155 LEU A C 1
ATOM 1250 O O . LEU A 1 155 ? -10.606 -6.086 23.720 1.00 76.94 155 LEU A O 1
ATOM 1254 N N . ASN A 1 156 ? -8.426 -6.600 23.683 1.00 79.44 156 ASN A N 1
ATOM 1255 C CA . ASN A 1 156 ? -8.599 -7.868 22.972 1.00 79.44 156 ASN A CA 1
ATOM 1256 C C . ASN A 1 156 ? -9.487 -8.851 23.750 1.00 79.44 156 ASN A C 1
ATOM 1258 O O . ASN A 1 156 ? -10.295 -9.558 23.150 1.00 79.44 156 ASN A O 1
ATOM 1262 N N . ALA A 1 157 ? -9.382 -8.885 25.082 1.00 75.62 157 ALA A N 1
ATOM 1263 C CA . ALA A 1 157 ? -10.281 -9.6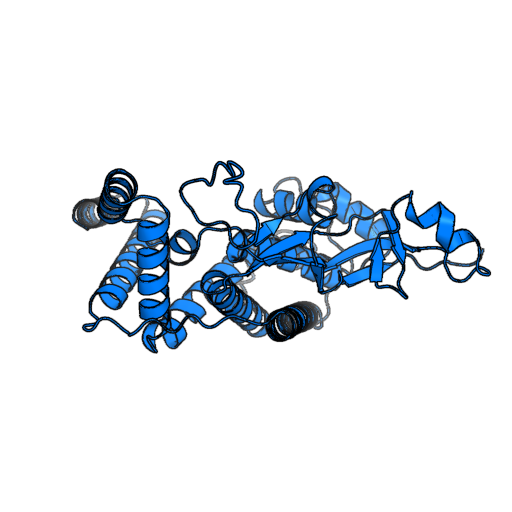78 25.915 1.00 75.62 157 ALA A CA 1
ATOM 1264 C C . ALA A 1 157 ? -11.730 -9.163 25.852 1.00 75.62 157 ALA A C 1
ATOM 1266 O O . ALA A 1 157 ? -12.643 -9.969 25.680 1.00 75.62 157 ALA A O 1
ATOM 1267 N N . TYR A 1 158 ? -11.950 -7.844 25.920 1.00 81.19 158 TYR A N 1
ATOM 1268 C CA . TYR A 1 158 ? -13.286 -7.257 25.764 1.00 81.19 158 TYR A CA 1
ATOM 1269 C C . TYR A 1 158 ? -13.887 -7.533 24.384 1.00 81.19 158 TYR A C 1
ATOM 1271 O O . TYR A 1 158 ? -15.024 -7.988 24.314 1.00 81.19 158 TYR A O 1
ATOM 1279 N N . ARG A 1 159 ? -13.116 -7.361 23.303 1.00 83.75 159 ARG A N 1
ATOM 1280 C CA . ARG A 1 159 ? -13.553 -7.678 21.933 1.00 83.75 159 ARG A CA 1
ATOM 1281 C C . ARG A 1 159 ? -14.008 -9.133 21.807 1.00 83.75 159 ARG A C 1
ATOM 1283 O O . ARG A 1 159 ? -15.066 -9.393 21.248 1.00 83.75 159 ARG A O 1
ATOM 1290 N N . ARG A 1 160 ? -13.266 -10.083 22.395 1.00 82.06 160 ARG A N 1
ATOM 1291 C CA . ARG A 1 160 ? -13.658 -11.508 22.427 1.00 82.06 160 ARG A CA 1
ATOM 1292 C C . ARG A 1 160 ? -14.964 -11.744 23.185 1.00 82.06 160 ARG A C 1
ATOM 1294 O O . ARG A 1 160 ? -15.760 -12.573 22.758 1.00 82.06 160 ARG A O 1
ATOM 1301 N N . ILE A 1 161 ? -15.183 -11.041 24.297 1.00 83.75 161 ILE A N 1
ATOM 1302 C CA . ILE A 1 161 ? -16.421 -11.156 25.081 1.00 83.75 161 ILE A CA 1
ATOM 1303 C C . ILE A 1 161 ? -17.611 -10.593 24.300 1.00 83.75 161 ILE A C 1
ATOM 1305 O O . ILE A 1 161 ? -18.636 -11.264 24.238 1.00 83.75 161 ILE A O 1
ATOM 1309 N N . ILE A 1 162 ? -17.469 -9.409 23.696 1.00 83.56 162 ILE A N 1
ATOM 1310 C CA . ILE A 1 162 ? -18.513 -8.782 22.869 1.00 83.56 162 ILE A CA 1
ATOM 1311 C C . ILE A 1 162 ? -18.851 -9.701 21.695 1.00 83.56 162 ILE A C 1
ATOM 1313 O O . ILE A 1 162 ? -20.007 -10.059 21.519 1.00 83.56 162 ILE A O 1
ATOM 1317 N N . HIS A 1 163 ? -17.844 -10.192 20.968 1.00 81.88 163 HIS A N 1
ATOM 1318 C CA . HIS A 1 163 ? -18.056 -11.144 19.878 1.00 81.88 163 HIS A CA 1
ATOM 1319 C C . H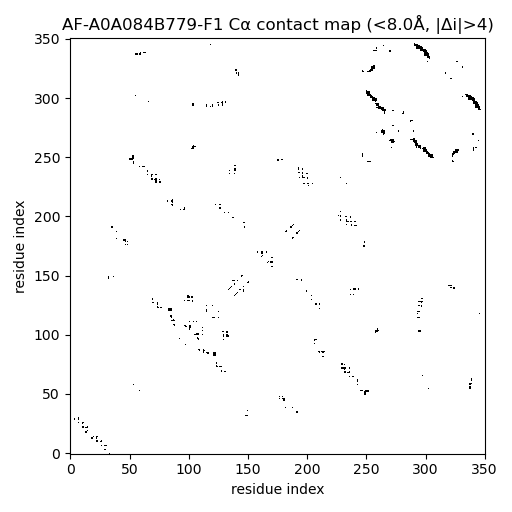IS A 1 163 ? -18.821 -12.395 20.333 1.00 81.88 163 HIS A C 1
ATOM 1321 O O . HIS A 1 163 ? -19.732 -12.854 19.652 1.00 81.88 163 HIS 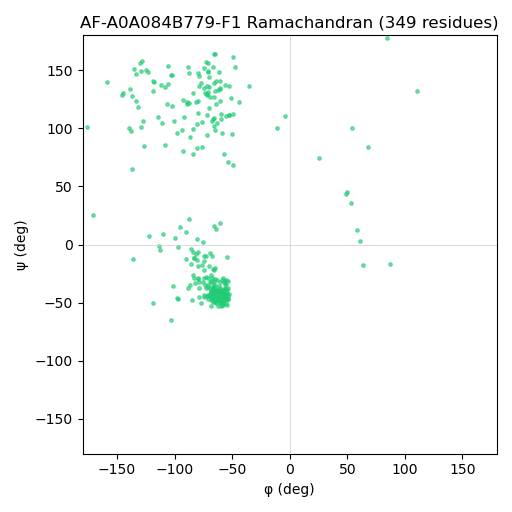A O 1
ATOM 1327 N N . ALA A 1 164 ? -18.454 -12.964 21.485 1.00 80.88 164 ALA A N 1
ATOM 1328 C CA . ALA A 1 164 ? -19.084 -14.177 21.998 1.00 80.88 164 ALA A CA 1
ATOM 1329 C C . ALA A 1 164 ? -20.524 -13.962 22.496 1.00 80.88 164 ALA A C 1
ATOM 1331 O O . ALA A 1 164 ? -21.304 -14.911 22.483 1.00 80.88 164 ALA A O 1
ATOM 1332 N N . LYS A 1 165 ? -20.863 -12.760 22.976 1.00 89.56 165 LYS A N 1
ATOM 1333 C CA . LYS A 1 165 ? -22.177 -12.456 23.564 1.00 89.56 165 LYS A CA 1
ATOM 1334 C C . LYS A 1 165 ? -23.145 -11.808 22.585 1.00 89.56 165 LYS A C 1
ATOM 1336 O O . LYS A 1 165 ? -24.295 -12.222 22.514 1.00 89.56 165 LYS A O 1
ATOM 1341 N N . ASP A 1 166 ? -22.661 -10.810 21.861 1.00 84.94 166 ASP A N 1
ATOM 1342 C CA . ASP A 1 166 ? -23.464 -9.883 21.064 1.00 84.94 166 ASP A CA 1
ATOM 1343 C C . ASP A 1 166 ? -23.217 -10.063 19.555 1.00 84.94 166 ASP A C 1
ATOM 1345 O O . ASP A 1 166 ? -23.894 -9.461 18.726 1.00 84.94 166 ASP A O 1
ATOM 1349 N N . GLY A 1 167 ? -22.276 -10.938 19.188 1.00 82.44 167 GLY A N 1
ATOM 1350 C CA . GLY A 1 167 ? -21.979 -11.289 17.807 1.00 82.44 167 GLY A CA 1
ATOM 1351 C C . GLY A 1 167 ? -21.017 -10.327 17.111 1.00 82.44 167 GLY A C 1
ATOM 1352 O O . GLY A 1 167 ? -20.540 -9.333 17.662 1.00 82.44 167 GLY A O 1
ATOM 1353 N N . HIS A 1 168 ? -20.699 -10.671 15.864 1.00 79.50 168 HIS A N 1
ATOM 1354 C CA . HIS A 1 168 ? -19.725 -9.950 15.047 1.00 79.50 168 HIS A CA 1
ATOM 1355 C C . HIS A 1 168 ? -20.206 -8.549 14.644 1.00 79.50 168 HIS A C 1
ATOM 1357 O O . HIS A 1 168 ? -19.433 -7.600 14.701 1.00 79.50 168 HIS A O 1
ATOM 1363 N N . GLU A 1 169 ? -21.478 -8.406 14.267 1.00 78.62 169 GLU A N 1
ATOM 1364 C CA . GLU A 1 169 ? -22.048 -7.135 13.790 1.00 78.62 169 GLU A CA 1
ATOM 1365 C C . GLU A 1 169 ? -21.952 -6.032 14.854 1.00 78.62 169 GLU A C 1
ATOM 1367 O O . GLU A 1 169 ? -21.518 -4.917 14.564 1.00 78.62 169 GLU A O 1
ATOM 1372 N N . VAL A 1 170 ? -22.268 -6.365 16.110 1.00 81.38 170 VAL A N 1
ATOM 1373 C CA . VAL A 1 170 ? -22.170 -5.428 17.239 1.00 81.38 170 VAL A CA 1
ATOM 1374 C C . VAL A 1 170 ? -20.716 -5.049 17.515 1.00 81.38 170 VAL A C 1
ATOM 1376 O O . VAL A 1 170 ? -20.415 -3.872 17.714 1.00 81.38 170 VAL A O 1
ATOM 1379 N N . LEU A 1 171 ? -19.795 -6.020 17.492 1.00 82.19 171 LEU A N 1
ATOM 1380 C CA . LEU A 1 171 ? -18.368 -5.738 17.652 1.00 82.19 171 LEU A CA 1
ATOM 1381 C C . LEU A 1 171 ? -17.860 -4.790 16.554 1.00 82.19 171 LEU A C 1
ATOM 1383 O O . LEU A 1 171 ? -17.177 -3.814 16.861 1.00 82.19 171 LEU A O 1
ATOM 1387 N N . GLN A 1 172 ? -18.238 -5.041 15.301 1.00 76.88 172 GLN A N 1
ATOM 1388 C CA . GLN A 1 172 ? -17.863 -4.206 14.164 1.00 76.88 172 GLN A CA 1
ATOM 1389 C C . GLN A 1 172 ? -18.387 -2.780 14.313 1.00 76.88 172 GLN A C 1
ATOM 1391 O O . GLN A 1 172 ? -17.635 -1.828 14.118 1.00 76.88 172 GLN A O 1
ATOM 1396 N N . GLN A 1 173 ? -19.648 -2.613 14.709 1.00 77.50 173 GLN A N 1
ATOM 1397 C CA . GLN A 1 173 ? -20.235 -1.294 14.923 1.00 77.50 173 GLN A CA 1
ATOM 1398 C C . GLN A 1 173 ? -19.508 -0.508 16.024 1.00 77.50 173 GLN A C 1
ATOM 1400 O O . GLN A 1 173 ? -19.279 0.696 15.883 1.00 77.50 173 GLN A O 1
ATOM 1405 N N . ILE A 1 174 ? -19.112 -1.181 17.107 1.00 79.88 174 ILE A N 1
ATOM 1406 C CA . ILE A 1 174 ? -18.337 -0.572 18.195 1.00 79.88 174 ILE A CA 1
ATOM 1407 C C . ILE A 1 174 ? -16.941 -0.174 17.707 1.00 79.88 174 ILE A C 1
ATOM 1409 O O . ILE A 1 174 ? -16.504 0.945 17.975 1.00 79.88 174 ILE A O 1
ATOM 1413 N N . ASP A 1 175 ? -16.256 -1.057 16.979 1.00 78.94 175 ASP A N 1
ATOM 1414 C CA . ASP A 1 175 ? -14.922 -0.788 16.435 1.00 78.94 175 ASP A CA 1
ATOM 1415 C C . ASP A 1 175 ? -14.943 0.392 15.443 1.00 78.94 175 ASP A C 1
ATOM 1417 O O . ASP A 1 175 ? -14.079 1.267 15.519 1.00 78.94 175 ASP A O 1
ATOM 1421 N N . LEU A 1 176 ? -15.953 0.469 14.568 1.00 77.44 176 LEU A N 1
ATOM 1422 C CA . LEU A 1 176 ? -16.149 1.595 13.648 1.00 77.44 176 LEU A CA 1
ATOM 1423 C C . LEU A 1 176 ? -16.412 2.901 14.400 1.00 77.44 176 LEU A C 1
ATOM 1425 O O . LEU A 1 176 ? -15.778 3.910 14.117 1.00 77.44 176 LEU A O 1
ATOM 1429 N N . THR A 1 177 ? -17.280 2.873 15.411 1.00 77.88 177 THR A N 1
ATOM 1430 C CA . THR A 1 177 ? -17.589 4.059 16.227 1.00 77.88 177 THR A CA 1
ATOM 1431 C C . THR A 1 177 ? -16.350 4.563 16.974 1.00 77.88 177 THR A C 1
ATOM 1433 O O . THR A 1 177 ? -16.100 5.767 17.053 1.00 77.88 177 THR A O 1
ATOM 1436 N N . ALA A 1 178 ? -15.542 3.647 17.516 1.00 78.81 178 ALA A N 1
ATOM 1437 C CA . ALA A 1 178 ? -14.282 3.988 18.166 1.00 78.81 178 ALA A CA 1
ATOM 1438 C C . ALA A 1 178 ? -13.284 4.604 17.171 1.00 78.81 178 ALA A C 1
ATOM 1440 O O . ALA A 1 178 ? -12.601 5.572 17.510 1.00 78.81 178 ALA A O 1
ATOM 1441 N N . LEU A 1 179 ? -13.225 4.081 15.942 1.00 78.19 179 LEU A N 1
ATOM 1442 C CA . LEU A 1 179 ? -12.388 4.627 14.878 1.00 78.19 179 LEU A CA 1
ATOM 1443 C C . LEU A 1 179 ? -12.839 6.033 14.456 1.00 78.19 179 LEU A C 1
ATOM 1445 O O . LEU A 1 179 ? -12.009 6.940 14.425 1.00 78.19 179 LEU A O 1
ATOM 1449 N N . GLU A 1 180 ? -14.138 6.242 14.207 1.00 78.19 180 GLU A N 1
ATOM 1450 C CA . GLU A 1 180 ? -14.716 7.563 13.904 1.00 78.19 180 GLU A CA 1
ATOM 1451 C C . GLU A 1 180 ? -14.361 8.581 14.992 1.00 78.19 180 GLU A C 1
ATOM 1453 O O . GLU A 1 180 ? -13.981 9.720 14.705 1.00 78.19 180 GLU A O 1
ATOM 1458 N N . TRP A 1 181 ? -14.429 8.164 16.255 1.00 77.50 181 TRP A N 1
ATOM 1459 C CA . TRP A 1 181 ? -14.102 9.015 17.390 1.00 77.50 181 TRP A CA 1
ATOM 1460 C C . TRP A 1 181 ? -12.625 9.406 17.464 1.00 77.50 181 TRP A C 1
ATOM 1462 O O . TRP A 1 181 ? -12.315 10.579 17.698 1.00 77.50 181 TRP A O 1
ATOM 1472 N N . ILE A 1 182 ? -11.721 8.446 17.240 1.00 76.56 182 ILE A N 1
ATOM 1473 C CA . ILE A 1 182 ? -10.275 8.697 17.171 1.00 76.56 182 ILE A CA 1
ATOM 1474 C C . ILE A 1 182 ? -9.971 9.657 16.013 1.00 76.56 182 ILE A C 1
ATOM 1476 O O . ILE A 1 182 ? -9.280 10.656 16.200 1.00 76.56 182 ILE A O 1
ATOM 1480 N N . MET A 1 183 ? -10.551 9.405 14.837 1.00 74.38 183 MET A N 1
ATOM 1481 C CA . MET A 1 183 ? -10.330 10.200 13.625 1.00 74.38 183 MET A CA 1
ATOM 1482 C C . MET A 1 183 ? -10.904 11.615 13.676 1.00 74.38 183 MET A C 1
ATOM 1484 O O . MET A 1 183 ? -10.416 12.500 12.970 1.00 74.38 183 MET A O 1
ATOM 1488 N N . SER A 1 184 ? -11.941 11.832 14.484 1.00 74.00 184 SER A N 1
ATOM 1489 C CA . SER A 1 184 ? -12.533 13.154 14.720 1.00 74.00 184 SER A CA 1
ATOM 1490 C C . SER A 1 184 ? -11.671 14.021 15.648 1.00 74.00 184 SER A C 1
ATOM 1492 O O . SER A 1 184 ? -12.111 15.070 16.115 1.00 74.00 184 SER A O 1
ATOM 1494 N N . GLY A 1 185 ? -10.505 13.534 16.082 1.00 72.81 185 GLY A N 1
ATOM 1495 C CA . GLY A 1 185 ? -9.558 14.269 16.918 1.00 72.81 185 GLY A CA 1
ATOM 1496 C C . GLY A 1 185 ? -8.514 14.985 16.091 1.00 72.81 185 GLY A C 1
ATOM 1497 O O . GLY A 1 185 ? -7.785 14.332 15.348 1.00 72.81 185 GLY A O 1
ATOM 1498 N N . ASP A 1 186 ? -8.402 16.298 16.284 1.00 71.50 186 ASP A N 1
ATOM 1499 C CA . ASP A 1 186 ? -7.364 17.109 15.642 1.00 71.50 186 ASP A CA 1
ATOM 1500 C C . ASP A 1 186 ? -5.971 16.576 16.011 1.00 71.50 186 ASP A C 1
ATOM 1502 O O . ASP A 1 186 ? -5.156 16.333 15.129 1.00 71.50 186 ASP A O 1
ATOM 1506 N N . ASP A 1 187 ? -5.761 16.192 17.279 1.00 76.44 187 ASP A N 1
ATOM 1507 C CA . ASP A 1 187 ? -4.508 15.588 17.758 1.00 76.44 187 ASP A CA 1
ATOM 1508 C C . ASP A 1 187 ? -4.066 14.358 16.949 1.00 76.44 187 ASP A C 1
ATOM 1510 O O . ASP A 1 187 ? -2.871 14.155 16.731 1.00 76.44 187 ASP A O 1
ATOM 1514 N N . PHE A 1 188 ? -5.017 13.522 16.519 1.00 78.88 188 PHE A N 1
ATOM 1515 C CA . PHE A 1 188 ? -4.720 12.300 15.776 1.00 78.88 188 PHE A CA 1
ATOM 1516 C C . PHE A 1 188 ? -4.234 12.619 14.358 1.00 78.88 188 PHE A C 1
ATOM 1518 O O . PHE A 1 188 ? -3.247 12.050 13.891 1.00 78.88 188 PHE A O 1
ATOM 1525 N N . ARG A 1 189 ? -4.896 13.568 13.689 1.00 80.12 189 ARG A N 1
ATOM 1526 C CA . ARG A 1 189 ? -4.520 14.006 12.341 1.00 80.12 189 ARG A CA 1
ATOM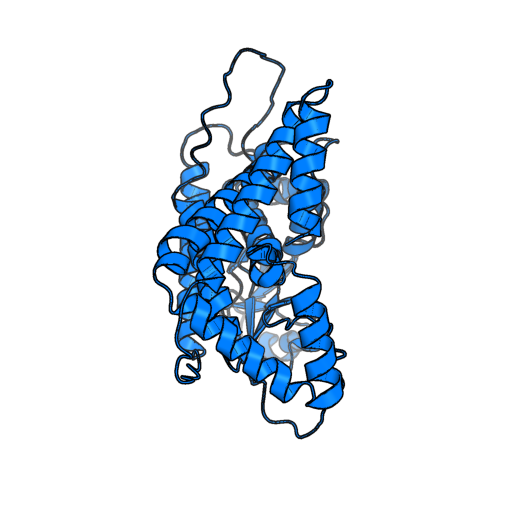 1527 C C . ARG A 1 189 ? -3.244 14.842 12.336 1.00 80.12 189 ARG A C 1
ATOM 1529 O O . ARG A 1 189 ? -2.443 14.701 11.421 1.00 80.12 189 ARG A O 1
ATOM 1536 N N . GLU A 1 190 ? -3.055 15.687 13.344 1.00 82.12 190 GLU A N 1
ATOM 1537 C CA . GLU A 1 190 ? -1.946 16.644 13.409 1.00 82.12 190 GLU A CA 1
ATOM 1538 C C . GLU A 1 190 ? -0.652 16.045 13.969 1.00 82.12 190 GLU A C 1
ATOM 1540 O O . GLU A 1 190 ? 0.424 16.522 13.622 1.00 82.12 190 GLU A O 1
ATOM 1545 N N . ASN A 1 191 ? -0.726 15.002 14.807 1.00 82.25 191 ASN A N 1
ATOM 1546 C CA . ASN A 1 191 ? 0.464 14.429 15.449 1.00 82.25 191 ASN A CA 1
ATOM 1547 C C . ASN A 1 191 ? 0.705 12.964 15.076 1.00 82.25 191 ASN A C 1
ATOM 1549 O O . ASN A 1 191 ? 1.811 12.610 14.673 1.00 82.25 191 ASN A O 1
ATOM 1553 N N . GLU A 1 192 ? -0.311 12.103 15.187 1.00 83.06 192 GLU A N 1
ATOM 1554 C CA . GLU A 1 192 ? -0.110 10.654 15.040 1.00 83.06 192 GLU A CA 1
ATOM 1555 C C . GLU A 1 192 ? 0.105 10.249 13.573 1.00 83.06 192 GLU A C 1
ATOM 1557 O O . GLU A 1 192 ? 1.024 9.481 13.286 1.00 83.06 192 GLU A O 1
ATOM 1562 N N . ILE A 1 193 ? -0.681 10.791 12.629 1.00 87.19 193 ILE A N 1
ATOM 1563 C CA . ILE A 1 193 ? -0.493 10.508 11.192 1.00 87.19 193 ILE A CA 1
ATOM 1564 C C . ILE A 1 193 ? 0.902 10.954 10.712 1.00 87.19 193 ILE A C 1
ATOM 1566 O O . ILE A 1 193 ? 1.604 10.115 10.135 1.00 87.19 193 ILE A O 1
ATOM 1570 N N . PRO A 1 194 ? 1.369 12.196 10.967 1.00 88.81 194 PRO A N 1
ATOM 1571 C CA . PRO A 1 194 ? 2.719 12.605 10.580 1.00 88.81 194 PRO A CA 1
ATOM 1572 C C . PRO A 1 194 ? 3.812 11.753 11.229 1.00 88.81 194 PRO A C 1
ATOM 1574 O O . PRO A 1 194 ? 4.723 11.306 10.536 1.00 88.81 194 PRO A O 1
ATOM 1577 N N . GLN A 1 195 ? 3.698 11.451 12.529 1.00 86.75 195 GLN A N 1
ATOM 1578 C CA . GLN A 1 195 ? 4.693 10.641 13.237 1.00 86.75 195 GLN A CA 1
ATOM 1579 C C . GLN A 1 195 ? 4.814 9.229 12.644 1.00 86.75 195 GLN A C 1
ATOM 1581 O O . GLN A 1 195 ? 5.929 8.749 12.416 1.00 86.75 195 GLN A O 1
ATOM 1586 N N . GLN A 1 196 ? 3.689 8.557 12.364 1.00 87.44 196 GLN A N 1
ATOM 1587 C CA . GLN A 1 196 ? 3.729 7.239 11.722 1.00 87.44 196 GLN A CA 1
ATOM 1588 C C . GLN A 1 196 ? 4.249 7.324 10.288 1.00 87.44 196 GLN A C 1
ATOM 1590 O O . GLN A 1 196 ? 5.021 6.463 9.866 1.00 87.44 196 GLN A O 1
ATOM 1595 N N . SER A 1 197 ? 3.902 8.382 9.558 1.00 91.00 197 SER A N 1
ATOM 1596 C CA . SER A 1 197 ? 4.367 8.581 8.184 1.00 91.00 197 SER A CA 1
ATOM 1597 C C . SER A 1 197 ? 5.878 8.774 8.116 1.00 91.00 197 SER A C 1
ATOM 1599 O O . SER A 1 197 ? 6.542 8.131 7.304 1.00 91.00 197 SER A O 1
ATOM 1601 N N . GLU A 1 198 ? 6.460 9.564 9.019 1.00 90.31 198 GLU A N 1
ATOM 1602 C CA . GLU A 1 198 ? 7.915 9.701 9.138 1.00 90.31 198 GLU A CA 1
ATOM 1603 C C . GLU A 1 198 ? 8.594 8.373 9.484 1.00 90.31 198 GLU A C 1
ATOM 1605 O O . GLU A 1 198 ? 9.647 8.045 8.931 1.00 90.31 198 GLU A O 1
ATOM 1610 N N . ARG A 1 199 ? 8.009 7.598 10.402 1.00 88.56 199 ARG A N 1
ATOM 1611 C CA . ARG A 1 199 ? 8.562 6.304 10.809 1.00 88.56 199 ARG A CA 1
ATOM 1612 C C . ARG A 1 199 ? 8.554 5.296 9.662 1.00 88.56 199 ARG A C 1
ATOM 1614 O O . ARG A 1 199 ? 9.566 4.636 9.434 1.00 88.56 199 ARG A O 1
ATOM 1621 N N . LEU A 1 200 ? 7.441 5.187 8.942 1.00 90.75 200 LEU A N 1
ATOM 1622 C CA . LEU A 1 200 ? 7.327 4.314 7.775 1.00 90.75 200 LEU A CA 1
ATOM 1623 C C . LEU A 1 200 ? 8.255 4.776 6.647 1.00 90.75 200 LEU A C 1
ATOM 1625 O O . LEU A 1 200 ? 8.927 3.944 6.049 1.00 90.75 200 LEU A O 1
ATOM 1629 N N . THR A 1 201 ? 8.384 6.088 6.424 1.00 91.62 201 THR A N 1
ATOM 1630 C CA . THR A 1 201 ? 9.339 6.656 5.453 1.00 91.62 201 THR A CA 1
ATOM 1631 C C . THR A 1 201 ? 10.770 6.227 5.781 1.00 91.62 201 THR A C 1
ATOM 1633 O O . THR A 1 201 ? 11.486 5.754 4.901 1.00 91.62 201 THR A O 1
ATOM 1636 N N . LYS A 1 202 ? 11.186 6.347 7.053 1.00 89.50 202 LYS A N 1
ATOM 1637 C CA . LYS A 1 202 ? 12.510 5.897 7.528 1.00 89.50 202 LYS A CA 1
ATOM 1638 C C . LYS A 1 202 ? 12.744 4.426 7.227 1.00 89.50 202 LYS A C 1
ATOM 1640 O O . LYS A 1 202 ? 13.793 4.079 6.696 1.00 89.50 202 LYS A O 1
ATOM 1645 N N . PHE A 1 203 ? 11.763 3.585 7.538 1.00 89.81 203 PHE A N 1
ATOM 1646 C CA . PHE A 1 203 ? 11.861 2.152 7.298 1.00 89.81 203 PHE A CA 1
ATOM 1647 C C . PHE A 1 203 ? 11.955 1.821 5.801 1.00 89.81 203 PHE A C 1
ATOM 1649 O O . PHE A 1 203 ? 12.876 1.122 5.392 1.00 89.81 203 PHE A O 1
ATOM 1656 N N . ILE A 1 204 ? 11.061 2.366 4.967 1.00 91.19 204 ILE A N 1
ATOM 1657 C CA . ILE A 1 204 ? 11.074 2.138 3.512 1.00 91.19 204 ILE A CA 1
ATOM 1658 C C . ILE A 1 204 ? 12.416 2.556 2.912 1.00 91.19 204 ILE A C 1
ATOM 1660 O O . ILE A 1 204 ? 12.995 1.817 2.119 1.00 91.19 204 ILE A O 1
ATOM 1664 N N . TRP A 1 205 ? 12.938 3.711 3.324 1.00 87.25 205 TRP A N 1
ATOM 1665 C CA . TRP A 1 205 ? 14.230 4.184 2.851 1.00 87.25 205 TRP A CA 1
ATOM 1666 C C . TRP A 1 205 ? 15.376 3.257 3.247 1.00 87.25 205 TRP A C 1
ATOM 1668 O O . TRP A 1 205 ? 16.171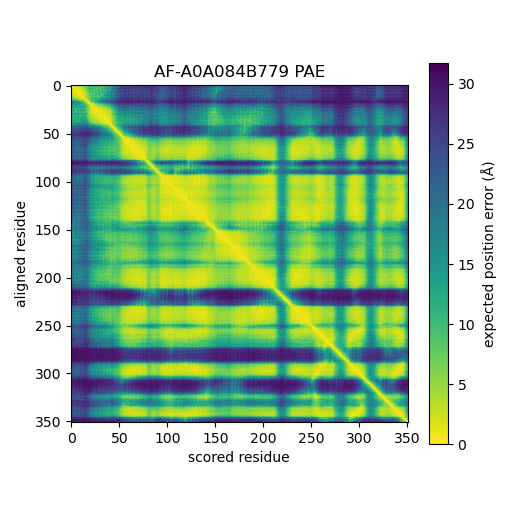 2.905 2.390 1.00 87.25 205 TRP A O 1
ATOM 1678 N N . GLN A 1 206 ? 15.444 2.812 4.505 1.00 86.00 206 GLN A N 1
ATOM 1679 C CA . GLN A 1 206 ? 16.470 1.860 4.955 1.00 86.00 206 GLN A CA 1
ATOM 1680 C C . GLN A 1 206 ? 16.447 0.564 4.135 1.00 86.00 206 GLN A C 1
ATOM 1682 O O . GLN A 1 206 ? 17.492 0.013 3.804 1.00 86.00 206 GLN A O 1
ATOM 1687 N N . VAL A 1 207 ? 15.255 0.087 3.770 1.00 87.62 207 VAL A N 1
ATOM 1688 C CA . VAL A 1 207 ? 15.097 -1.119 2.947 1.00 87.62 207 VAL A CA 1
ATOM 1689 C C . VAL A 1 207 ? 15.526 -0.883 1.494 1.00 87.62 207 VAL A C 1
ATOM 1691 O O . VAL A 1 207 ? 16.086 -1.785 0.872 1.00 87.62 207 VAL A O 1
ATOM 1694 N N . LEU A 1 208 ? 15.268 0.306 0.941 1.00 87.94 208 LEU A N 1
ATOM 1695 C CA . LEU A 1 208 ? 15.538 0.650 -0.462 1.00 87.94 208 LEU A CA 1
ATOM 1696 C C . LEU A 1 208 ? 16.825 1.456 -0.673 1.00 87.94 208 LEU A C 1
ATOM 1698 O O . LEU A 1 208 ? 17.119 1.849 -1.802 1.00 87.94 208 LEU A O 1
ATOM 1702 N N . GLU A 1 209 ? 17.620 1.661 0.374 1.00 84.00 209 GLU A N 1
ATOM 1703 C CA . GLU A 1 209 ? 18.874 2.418 0.330 1.00 84.00 209 GLU A CA 1
ATOM 1704 C C . GLU A 1 209 ? 19.848 1.836 -0.699 1.00 84.00 209 GLU A C 1
ATOM 1706 O O . GLU A 1 209 ? 20.566 2.582 -1.363 1.00 84.00 209 GLU A O 1
ATOM 1711 N N . PHE A 1 210 ? 19.814 0.515 -0.910 1.00 81.69 210 PHE A N 1
ATOM 1712 C CA . PHE A 1 210 ? 20.634 -0.147 -1.923 1.00 81.69 210 PHE A CA 1
ATOM 1713 C C . PHE A 1 210 ? 20.379 0.389 -3.335 1.00 81.69 210 PHE A C 1
ATOM 1715 O O . PHE A 1 210 ? 21.299 0.383 -4.141 1.00 81.69 210 PHE A O 1
ATOM 1722 N N . LEU A 1 211 ? 19.161 0.854 -3.652 1.00 80.50 211 LEU A N 1
ATOM 1723 C CA . LEU A 1 211 ? 18.894 1.486 -4.941 1.00 80.50 211 LEU A CA 1
ATOM 1724 C C . LEU A 1 211 ? 19.632 2.817 -5.007 1.00 80.50 211 LEU A C 1
ATOM 1726 O O . LEU A 1 211 ? 20.273 3.091 -6.007 1.00 80.50 211 LEU A O 1
ATOM 1730 N N . HIS A 1 212 ? 19.612 3.628 -3.957 1.00 70.94 212 HIS A N 1
ATOM 1731 C CA . HIS A 1 212 ? 20.307 4.912 -3.950 1.00 70.94 212 HIS A CA 1
ATOM 1732 C C . HIS A 1 212 ? 21.838 4.746 -4.026 1.00 70.94 212 HIS A C 1
ATOM 1734 O O . HIS A 1 212 ? 22.483 5.325 -4.902 1.00 70.94 212 HIS A O 1
ATOM 1740 N N . SER A 1 213 ? 22.401 3.877 -3.188 1.00 63.78 213 SER A N 1
ATOM 1741 C CA . SER A 1 213 ? 23.842 3.686 -3.015 1.00 63.78 213 SER A CA 1
ATOM 1742 C C . SER A 1 213 ? 24.438 2.736 -4.059 1.00 63.78 213 SER A C 1
ATOM 1744 O O . SER A 1 213 ? 24.745 1.575 -3.787 1.00 63.78 213 SER A O 1
ATOM 1746 N N . GLY A 1 214 ? 24.651 3.237 -5.276 1.00 52.03 214 GLY A N 1
ATOM 1747 C CA . GLY A 1 214 ? 25.490 2.561 -6.265 1.00 52.03 214 GLY A CA 1
ATOM 1748 C C . GLY A 1 214 ? 26.945 2.498 -5.783 1.00 52.03 214 GLY A C 1
ATOM 1749 O O . GLY A 1 214 ? 27.683 3.460 -5.949 1.00 52.03 214 GLY A O 1
ATOM 1750 N N . ASN A 1 215 ? 27.361 1.359 -5.220 1.00 41.06 215 ASN A N 1
ATOM 1751 C CA . ASN A 1 215 ? 28.721 1.050 -4.748 1.00 41.06 215 ASN A CA 1
ATOM 1752 C C . ASN A 1 215 ? 29.216 1.845 -3.522 1.00 41.06 215 ASN A C 1
ATOM 1754 O O . ASN A 1 215 ? 30.051 2.739 -3.646 1.00 41.06 215 ASN A O 1
ATOM 1758 N N . LEU A 1 216 ? 28.864 1.404 -2.312 1.00 39.66 216 LEU A N 1
ATOM 1759 C CA . LEU A 1 216 ? 29.712 1.661 -1.142 1.00 39.66 216 LEU A CA 1
ATOM 1760 C C . LEU A 1 216 ? 30.919 0.712 -1.184 1.00 39.66 216 LEU A C 1
ATOM 1762 O O . LEU A 1 216 ? 30.930 -0.355 -0.575 1.00 39.66 216 LEU A O 1
ATOM 1766 N N . ARG A 1 217 ? 31.957 1.111 -1.928 1.00 36.53 217 ARG A N 1
ATOM 1767 C CA . ARG A 1 217 ? 33.318 0.775 -1.508 1.00 36.53 217 ARG A CA 1
ATOM 1768 C C . ARG A 1 217 ? 33.602 1.605 -0.263 1.00 36.53 217 ARG A C 1
ATOM 1770 O O . ARG A 1 217 ? 33.568 2.829 -0.328 1.00 36.53 217 ARG A O 1
ATOM 1777 N N . GLU A 1 218 ? 33.837 0.897 0.834 1.00 42.09 218 GLU A N 1
ATOM 1778 C CA . GLU A 1 218 ? 34.471 1.339 2.077 1.00 42.09 218 GLU A CA 1
ATOM 1779 C C . GLU A 1 218 ? 35.127 2.723 1.967 1.00 42.09 218 GLU A C 1
ATOM 1781 O O . GLU A 1 218 ? 36.225 2.886 1.439 1.00 42.09 218 GLU A O 1
ATOM 1786 N N . THR A 1 219 ? 34.438 3.744 2.461 1.00 34.28 219 THR A N 1
ATOM 1787 C CA . THR A 1 219 ? 35.081 4.976 2.916 1.00 34.28 219 THR A CA 1
ATOM 1788 C C . THR A 1 219 ? 34.358 5.393 4.186 1.00 34.28 219 THR A C 1
ATOM 1790 O O . THR A 1 219 ? 33.254 5.925 4.145 1.00 34.28 219 THR A O 1
ATOM 1793 N N . GLU A 1 220 ? 34.977 5.077 5.323 1.00 39.22 220 GLU A N 1
ATOM 1794 C CA . GLU A 1 220 ? 34.480 5.265 6.695 1.00 39.22 220 GLU A CA 1
ATOM 1795 C C . GLU A 1 220 ? 34.265 6.738 7.117 1.00 39.22 220 GLU A C 1
ATOM 1797 O O . GLU A 1 220 ? 34.054 6.998 8.294 1.00 39.22 220 GLU A O 1
ATOM 1802 N N . ASP A 1 221 ? 34.261 7.712 6.199 1.00 34.91 221 ASP A N 1
ATOM 1803 C CA . ASP A 1 221 ? 34.298 9.146 6.547 1.00 34.91 221 ASP A CA 1
ATOM 1804 C C . ASP A 1 221 ? 33.128 10.000 6.024 1.00 34.91 221 ASP A C 1
ATOM 1806 O O . ASP A 1 221 ? 33.118 11.220 6.204 1.00 34.91 221 ASP A O 1
ATOM 1810 N N . MET A 1 222 ? 32.088 9.404 5.438 1.00 36.69 222 MET A N 1
ATOM 1811 C CA . MET A 1 222 ? 30.850 10.143 5.160 1.00 36.69 222 MET A CA 1
ATOM 1812 C C . MET A 1 222 ? 29.868 9.946 6.316 1.00 36.69 222 MET A C 1
ATOM 1814 O O . MET A 1 222 ? 29.171 8.937 6.399 1.00 36.69 222 MET A O 1
ATOM 1818 N N . LEU A 1 223 ? 29.823 10.934 7.218 1.00 31.72 223 LEU A N 1
ATOM 1819 C CA . LEU A 1 223 ? 28.726 11.147 8.171 1.00 31.72 223 LEU A CA 1
ATOM 1820 C C . LEU A 1 223 ? 27.380 10.782 7.521 1.00 31.72 223 LEU A C 1
ATOM 1822 O O . LEU A 1 223 ? 27.157 11.214 6.387 1.00 31.72 223 LEU A O 1
ATOM 1826 N N . PRO A 1 224 ? 26.470 10.062 8.213 1.00 37.94 224 PRO A N 1
ATOM 1827 C CA . PRO A 1 224 ? 25.175 9.708 7.650 1.00 37.94 224 PRO A CA 1
ATOM 1828 C C . PRO A 1 224 ? 24.499 11.000 7.215 1.00 37.94 224 PRO A C 1
ATOM 1830 O O . PRO A 1 224 ? 24.179 11.854 8.052 1.00 37.94 224 PRO A O 1
ATOM 1833 N N . GLN A 1 225 ? 24.371 11.177 5.899 1.00 44.44 225 GLN A N 1
ATOM 1834 C CA . GLN A 1 225 ? 23.717 12.329 5.309 1.00 44.44 225 GLN A CA 1
ATOM 1835 C C . GLN A 1 225 ? 22.352 12.402 5.975 1.00 44.44 225 GLN A C 1
ATOM 1837 O O . GLN A 1 225 ? 21.555 11.469 5.904 1.00 44.44 225 GLN A O 1
ATOM 1842 N N . LYS A 1 226 ? 22.182 13.450 6.783 1.00 40.94 226 LYS A N 1
ATOM 1843 C CA . LYS A 1 226 ? 21.104 13.578 7.754 1.00 40.94 226 LYS A CA 1
ATOM 1844 C C . LYS A 1 226 ? 19.799 13.260 7.037 1.00 40.94 226 LYS A C 1
ATOM 1846 O O . LYS A 1 226 ? 19.425 14.011 6.144 1.00 40.94 226 LYS A O 1
ATOM 1851 N N . PHE A 1 227 ? 19.174 12.141 7.407 1.00 48.97 227 PHE A N 1
ATOM 1852 C CA . PHE A 1 227 ? 17.943 11.638 6.812 1.00 48.97 227 PHE A CA 1
ATOM 1853 C C . PHE A 1 227 ? 16.897 12.759 6.775 1.00 48.97 227 PHE A C 1
ATOM 1855 O O . PHE A 1 227 ? 16.206 13.015 7.762 1.00 48.97 227 PHE A O 1
ATOM 1862 N N . SER A 1 228 ? 16.794 13.462 5.650 1.00 51.25 228 SER A N 1
ATOM 1863 C CA . SER A 1 228 ? 15.582 14.172 5.287 1.00 51.25 228 SER A CA 1
ATOM 1864 C C . SER A 1 228 ? 14.815 13.182 4.435 1.00 51.25 228 SER A C 1
ATOM 1866 O O . SER A 1 228 ? 14.925 13.218 3.213 1.00 51.25 228 SER A O 1
ATOM 1868 N N . GLY A 1 229 ? 14.123 12.237 5.087 1.00 58.88 229 GLY A N 1
ATOM 1869 C CA . GLY A 1 229 ? 13.129 11.416 4.401 1.00 58.88 229 GLY A CA 1
ATOM 1870 C C . GLY A 1 229 ? 12.311 12.348 3.530 1.00 58.88 229 GLY A C 1
ATOM 1871 O O . GLY A 1 229 ? 11.858 13.381 4.035 1.00 58.88 229 GLY A O 1
ATOM 1872 N N . ASP A 1 230 ? 12.285 12.066 2.228 1.00 73.62 230 ASP A N 1
ATOM 1873 C CA . ASP A 1 230 ? 11.790 13.028 1.259 1.00 73.62 230 ASP A CA 1
ATOM 1874 C C . ASP A 1 230 ? 10.412 13.514 1.723 1.00 73.62 230 ASP A C 1
ATOM 1876 O O . ASP A 1 230 ? 9.531 12.708 2.033 1.00 73.62 230 ASP A O 1
ATOM 1880 N N . LYS A 1 231 ? 10.245 14.835 1.842 1.00 84.44 231 LYS A N 1
ATOM 1881 C CA . LYS A 1 231 ? 8.982 15.442 2.268 1.00 84.44 231 LYS A CA 1
ATOM 1882 C C . LYS A 1 231 ? 7.831 14.951 1.391 1.00 84.44 231 LYS A C 1
ATOM 1884 O O . LYS A 1 231 ? 6.724 14.797 1.901 1.00 84.44 231 LYS A O 1
ATOM 1889 N N . TYR A 1 232 ? 8.106 14.661 0.118 1.00 86.31 232 TYR A N 1
ATOM 1890 C CA . TYR A 1 232 ? 7.145 14.067 -0.803 1.00 86.31 232 TYR A CA 1
ATOM 1891 C C . TYR A 1 232 ? 6.772 12.634 -0.405 1.00 86.31 232 TYR A C 1
ATOM 1893 O O . TYR A 1 232 ? 5.593 12.295 -0.398 1.00 86.31 232 TYR A O 1
ATOM 1901 N N . LEU A 1 233 ? 7.733 11.807 0.024 1.00 89.50 233 LEU A N 1
ATOM 1902 C CA . LEU A 1 233 ? 7.447 10.449 0.495 1.00 89.50 233 LEU A CA 1
ATOM 1903 C C . LEU A 1 233 ? 6.676 10.456 1.826 1.00 89.50 233 LEU A C 1
ATOM 1905 O O . LEU A 1 233 ? 5.731 9.687 1.990 1.00 89.50 233 LEU A O 1
ATOM 1909 N N . VAL A 1 234 ? 7.017 11.356 2.754 1.00 91.62 234 VAL A N 1
ATOM 1910 C CA . VAL A 1 234 ? 6.256 11.528 4.008 1.00 91.62 234 VAL A CA 1
ATOM 1911 C C . VAL A 1 234 ? 4.813 11.950 3.716 1.00 91.62 234 VAL A C 1
ATOM 1913 O O . VAL A 1 234 ? 3.884 11.433 4.344 1.00 91.62 234 VAL A O 1
ATOM 1916 N N . ALA A 1 235 ? 4.614 12.859 2.757 1.00 90.62 235 ALA A N 1
ATOM 1917 C CA . ALA A 1 235 ? 3.288 13.275 2.310 1.00 90.62 235 ALA A CA 1
ATOM 1918 C C . ALA A 1 235 ? 2.509 12.099 1.697 1.00 90.62 235 ALA A C 1
ATOM 1920 O O . ALA A 1 235 ? 1.399 11.824 2.150 1.00 90.62 235 ALA A O 1
ATOM 1921 N N . ALA A 1 236 ? 3.131 11.332 0.793 1.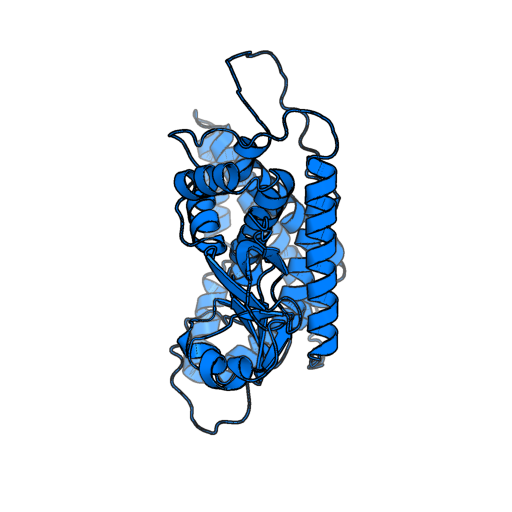00 92.25 236 ALA A N 1
ATOM 1922 C CA . ALA A 1 236 ? 2.520 10.161 0.164 1.00 92.25 236 ALA A CA 1
ATOM 1923 C C . ALA A 1 236 ? 2.069 9.103 1.184 1.00 92.25 236 ALA A C 1
ATOM 1925 O O . ALA A 1 236 ? 0.964 8.563 1.102 1.00 92.25 236 ALA A O 1
ATOM 1926 N N . ILE A 1 237 ? 2.895 8.819 2.196 1.00 93.19 237 ILE A N 1
ATOM 1927 C CA . ILE A 1 237 ? 2.517 7.879 3.258 1.00 93.19 237 ILE A CA 1
ATOM 1928 C C . ILE A 1 237 ? 1.390 8.455 4.122 1.00 93.19 237 ILE A C 1
ATOM 1930 O O . ILE A 1 237 ? 0.450 7.728 4.447 1.00 93.19 237 ILE A O 1
ATOM 1934 N N . SER A 1 238 ? 1.427 9.752 4.443 1.00 91.38 238 SER A N 1
ATOM 1935 C CA . SER A 1 238 ? 0.345 10.416 5.189 1.00 91.38 238 SER A CA 1
ATOM 1936 C C . SER A 1 238 ? -0.988 10.293 4.449 1.00 91.38 238 SER A C 1
ATOM 1938 O O . SER A 1 238 ? -2.006 9.929 5.044 1.00 91.38 238 SER A O 1
ATOM 1940 N N . GLN A 1 239 ? -0.965 10.515 3.135 1.00 90.62 239 GLN A N 1
ATOM 1941 C CA . GLN A 1 239 ? -2.116 10.377 2.252 1.00 90.62 239 GLN A CA 1
ATOM 1942 C C . GLN A 1 239 ? -2.620 8.929 2.185 1.00 90.62 239 GLN A C 1
ATOM 1944 O O . GLN A 1 239 ? -3.830 8.690 2.226 1.00 90.62 239 GLN A O 1
ATOM 1949 N N . ALA A 1 240 ? -1.719 7.943 2.139 1.00 91.81 240 ALA A N 1
ATOM 1950 C CA . ALA A 1 240 ? -2.090 6.530 2.178 1.00 91.81 240 ALA A CA 1
ATOM 1951 C C . ALA A 1 240 ? -2.781 6.146 3.499 1.00 91.81 240 ALA A C 1
ATOM 1953 O O . ALA A 1 240 ? -3.781 5.422 3.479 1.00 91.81 240 ALA A O 1
ATOM 1954 N N . ILE A 1 241 ? -2.294 6.651 4.640 1.00 90.00 241 ILE A N 1
ATOM 1955 C CA . ILE A 1 241 ? -2.911 6.420 5.956 1.00 90.00 241 ILE A CA 1
ATOM 1956 C C . ILE A 1 241 ? -4.309 7.054 6.013 1.00 90.00 241 ILE A C 1
ATOM 1958 O O . ILE A 1 241 ? -5.259 6.388 6.428 1.00 90.00 241 ILE A O 1
ATOM 1962 N N . ASP A 1 242 ? -4.470 8.300 5.556 1.00 86.69 242 ASP A N 1
ATOM 1963 C CA . ASP A 1 242 ? -5.778 8.972 5.512 1.00 86.69 242 ASP A CA 1
ATOM 1964 C C . ASP A 1 242 ? -6.768 8.253 4.579 1.00 86.69 242 ASP A C 1
ATOM 1966 O O . ASP A 1 242 ? -7.937 8.054 4.928 1.00 86.69 242 ASP A O 1
ATOM 1970 N N . LEU A 1 243 ? -6.302 7.773 3.422 1.00 87.06 243 LEU A N 1
ATOM 1971 C CA . LEU A 1 243 ? -7.122 6.966 2.522 1.00 87.06 243 LEU A CA 1
ATOM 1972 C C . LEU A 1 243 ? -7.531 5.640 3.172 1.00 87.06 243 LEU A C 1
ATOM 1974 O O . LEU A 1 243 ? -8.708 5.280 3.126 1.00 87.06 243 LEU A O 1
ATOM 1978 N N . LYS A 1 244 ? -6.605 4.923 3.818 1.00 87.25 244 LYS A N 1
ATOM 1979 C CA . LYS A 1 244 ? -6.933 3.690 4.544 1.00 87.25 244 LYS A CA 1
ATOM 1980 C C . LYS A 1 244 ? -8.022 3.932 5.582 1.00 87.25 244 LYS A C 1
ATOM 1982 O O . LYS A 1 244 ? -8.990 3.182 5.636 1.00 87.25 244 LYS A O 1
ATOM 1987 N N . LEU A 1 245 ? -7.884 4.987 6.372 1.00 82.44 245 LEU A N 1
ATOM 1988 C CA . LEU A 1 245 ? -8.852 5.371 7.390 1.00 82.44 245 LEU A CA 1
ATOM 1989 C C . LEU A 1 245 ? -10.249 5.619 6.806 1.00 82.44 245 LEU A C 1
ATOM 1991 O O . LEU A 1 245 ? -11.241 5.098 7.311 1.00 82.44 245 LEU A O 1
ATOM 1995 N N . LYS A 1 246 ? -10.325 6.352 5.693 1.00 81.81 246 LYS A N 1
ATOM 1996 C CA . LYS A 1 246 ? -11.578 6.569 4.955 1.00 81.81 246 LYS A CA 1
ATOM 1997 C C . LYS A 1 246 ? -12.182 5.269 4.433 1.00 81.81 246 LYS A C 1
ATOM 1999 O O . LYS A 1 246 ? -13.393 5.092 4.509 1.00 81.81 246 LYS A O 1
ATOM 2004 N N . LEU A 1 247 ? -11.354 4.357 3.924 1.00 80.31 247 LEU A N 1
ATOM 2005 C 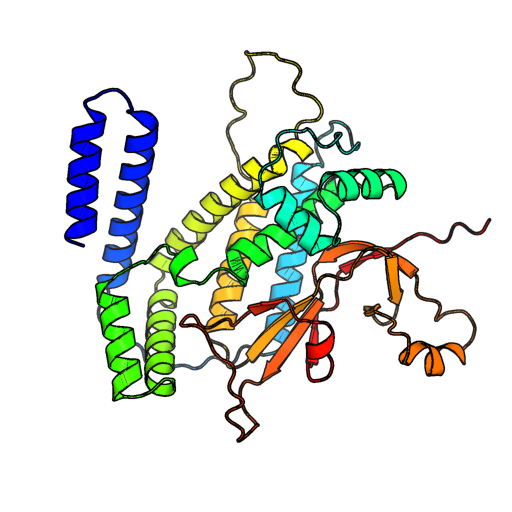CA . LEU A 1 247 ? -11.805 3.047 3.451 1.00 80.31 247 LEU A CA 1
ATOM 2006 C C . LEU A 1 247 ? -12.325 2.168 4.592 1.00 80.31 247 LEU A C 1
ATOM 2008 O O . LEU A 1 247 ? -13.333 1.495 4.412 1.00 80.31 247 LEU A O 1
ATOM 2012 N N . MET A 1 248 ? -11.696 2.217 5.768 1.00 78.94 248 MET A N 1
ATOM 2013 C CA . MET A 1 248 ? -12.153 1.483 6.952 1.00 78.94 248 MET A CA 1
ATOM 2014 C C . MET A 1 248 ? -13.511 1.958 7.471 1.00 78.94 248 MET A C 1
ATOM 2016 O O . MET A 1 248 ? -14.248 1.163 8.043 1.00 78.94 248 MET A O 1
ATOM 2020 N N . LEU A 1 249 ? -13.839 3.238 7.282 1.00 76.25 249 LEU A N 1
ATOM 2021 C CA . LEU A 1 249 ? -15.152 3.799 7.612 1.00 76.25 249 LEU A CA 1
ATOM 2022 C C . LEU A 1 249 ? -16.197 3.597 6.502 1.00 76.25 249 LEU A C 1
ATOM 2024 O O . LEU A 1 249 ? -17.369 3.915 6.694 1.00 76.25 249 LEU A O 1
ATOM 2028 N N . SER A 1 250 ? -15.790 3.079 5.341 1.00 73.56 250 SER A N 1
ATOM 2029 C CA . SER A 1 250 ? -16.679 2.863 4.204 1.00 73.56 250 SER A CA 1
ATOM 2030 C C . SER A 1 250 ? -17.354 1.490 4.259 1.00 73.56 250 SER A C 1
ATOM 2032 O O . SER A 1 250 ? -16.802 0.504 4.739 1.00 73.56 250 SER A O 1
ATOM 2034 N N . THR A 1 251 ? -18.539 1.392 3.655 1.00 66.75 251 THR A N 1
ATOM 2035 C CA . THR A 1 251 ? -19.248 0.120 3.408 1.00 66.75 251 THR A CA 1
ATOM 2036 C C . THR A 1 251 ? -18.721 -0.636 2.179 1.00 66.75 251 THR A C 1
ATOM 2038 O O . THR A 1 251 ? -19.268 -1.668 1.774 1.00 66.75 251 THR A O 1
ATOM 2041 N N . THR A 1 252 ? -17.661 -0.126 1.550 1.00 68.62 252 THR A N 1
ATOM 2042 C CA . THR A 1 252 ? -17.034 -0.709 0.363 1.00 68.62 252 THR A CA 1
ATOM 2043 C C . THR A 1 252 ? -15.762 -1.450 0.741 1.00 68.62 252 THR A C 1
ATOM 2045 O O . THR A 1 252 ? -14.797 -0.833 1.186 1.00 68.62 252 THR A O 1
ATOM 2048 N N . SER A 1 253 ? -15.726 -2.754 0.479 1.00 77.00 253 SER A N 1
ATOM 2049 C CA . SER A 1 253 ? -14.466 -3.498 0.492 1.00 77.00 253 SER A CA 1
ATOM 2050 C C . SER A 1 253 ? -13.698 -3.207 -0.790 1.00 77.00 253 SER A C 1
ATOM 2052 O O . SER A 1 253 ? -14.286 -3.119 -1.876 1.00 77.00 253 SER A O 1
ATOM 2054 N N . VAL A 1 254 ? -12.390 -3.035 -0.663 1.00 82.31 254 VAL A N 1
ATOM 2055 C CA . VAL A 1 254 ? -11.514 -2.699 -1.777 1.00 82.31 254 VAL A CA 1
ATOM 2056 C C . VAL A 1 254 ? -10.494 -3.812 -1.951 1.00 82.31 254 VAL A C 1
ATOM 2058 O O . VAL A 1 254 ? -9.993 -4.381 -0.984 1.00 82.31 254 VAL A O 1
ATOM 2061 N N . ARG A 1 255 ? -10.194 -4.151 -3.199 1.00 86.75 255 ARG A N 1
ATOM 2062 C CA . ARG A 1 255 ? -9.137 -5.101 -3.528 1.00 86.75 255 ARG A CA 1
ATOM 2063 C C . ARG A 1 255 ? -8.209 -4.516 -4.563 1.00 86.75 255 ARG A C 1
ATOM 2065 O O . ARG A 1 255 ? -8.652 -3.731 -5.396 1.00 86.75 255 ARG A O 1
ATOM 2072 N N . TYR A 1 256 ? -6.946 -4.900 -4.521 1.00 89.94 256 TYR A N 1
ATOM 2073 C CA . TYR A 1 256 ? -5.960 -4.399 -5.467 1.00 89.94 256 TYR A CA 1
ATOM 2074 C C . TYR A 1 256 ? -5.195 -5.535 -6.144 1.00 89.94 256 TYR A C 1
ATOM 2076 O O . TYR A 1 256 ? -5.135 -6.653 -5.631 1.00 89.94 256 TYR A O 1
ATOM 2084 N N . THR A 1 257 ? -4.616 -5.257 -7.311 1.00 89.62 257 THR A N 1
ATOM 2085 C CA . THR A 1 257 ? -3.815 -6.238 -8.056 1.00 89.62 257 THR A CA 1
ATOM 2086 C C . THR A 1 257 ? -2.663 -5.563 -8.782 1.00 89.62 257 THR A C 1
ATOM 2088 O O . THR A 1 257 ? -2.868 -4.612 -9.538 1.00 89.62 257 THR A O 1
ATOM 2091 N N . PHE A 1 258 ? -1.455 -6.091 -8.591 1.00 91.25 258 PHE A N 1
ATOM 2092 C CA . PHE A 1 258 ? -0.294 -5.742 -9.406 1.00 91.25 258 PHE A CA 1
ATOM 2093 C C . PHE A 1 258 ? -0.313 -6.543 -10.708 1.00 91.25 258 PHE A C 1
ATOM 2095 O O . PHE A 1 258 ? -0.314 -7.774 -10.673 1.00 91.25 258 PHE A O 1
ATOM 2102 N N . VAL A 1 259 ? -0.302 -5.844 -11.843 1.00 89.94 259 VAL A N 1
ATOM 2103 C CA . VAL A 1 259 ? -0.164 -6.463 -13.169 1.00 89.94 259 VAL A CA 1
ATOM 2104 C C . VAL A 1 259 ? 1.270 -6.956 -13.327 1.00 89.94 259 VAL A C 1
ATOM 2106 O O . VAL A 1 259 ? 2.216 -6.216 -13.055 1.00 89.94 259 VAL A O 1
ATOM 2109 N N . LYS A 1 260 ? 1.466 -8.208 -13.729 1.00 90.81 260 LYS A N 1
ATOM 2110 C CA . LYS A 1 260 ? 2.796 -8.826 -13.689 1.00 90.81 260 LYS A CA 1
ATOM 2111 C C . LYS A 1 260 ? 3.586 -8.550 -14.975 1.00 90.81 260 LYS A C 1
ATOM 2113 O O . LYS A 1 260 ? 3.000 -8.453 -16.056 1.00 90.81 260 LYS A O 1
ATOM 2118 N N . PRO A 1 261 ? 4.925 -8.437 -14.904 1.00 90.38 261 PRO A N 1
ATOM 2119 C CA . PRO A 1 261 ? 5.760 -8.355 -16.092 1.00 90.38 261 PRO A CA 1
ATOM 2120 C C . PRO A 1 261 ? 5.494 -9.507 -17.068 1.00 90.38 261 PRO A C 1
ATOM 2122 O O . PRO A 1 261 ? 5.366 -10.662 -16.671 1.00 90.38 261 PRO A O 1
ATOM 2125 N N . GLY A 1 262 ? 5.418 -9.185 -18.358 1.00 87.25 262 GLY A N 1
ATOM 2126 C CA . GLY A 1 262 ? 5.091 -10.123 -19.431 1.00 87.25 262 GLY A CA 1
ATOM 2127 C C . GLY A 1 262 ? 3.593 -10.303 -19.703 1.00 87.25 262 GLY A C 1
ATOM 2128 O O . GLY A 1 262 ? 3.249 -10.758 -20.795 1.00 87.25 262 GLY A O 1
ATOM 2129 N N . GLU A 1 263 ? 2.699 -9.904 -18.790 1.00 87.81 263 GLU A N 1
ATOM 2130 C CA . GLU A 1 263 ? 1.256 -9.921 -19.054 1.00 87.81 263 GLU A CA 1
ATOM 2131 C C . GLU A 1 263 ? 0.900 -8.958 -20.190 1.00 87.81 263 GLU A C 1
ATOM 2133 O O . GLU A 1 263 ? 1.467 -7.868 -20.316 1.00 87.81 263 GLU A O 1
ATOM 2138 N N . LEU A 1 264 ? -0.038 -9.369 -21.048 1.00 86.44 264 LEU A N 1
ATOM 2139 C CA . LEU A 1 264 ? -0.487 -8.548 -22.167 1.00 86.44 264 LEU A CA 1
ATOM 2140 C C . LEU A 1 264 ? -1.479 -7.505 -21.668 1.00 86.44 264 LEU A C 1
ATOM 2142 O O . LEU A 1 264 ? -2.602 -7.831 -21.296 1.00 86.44 264 LEU A O 1
ATOM 2146 N N . PHE A 1 265 ? -1.081 -6.242 -21.725 1.00 85.25 265 PHE A N 1
ATOM 2147 C CA . PHE A 1 265 ? -1.895 -5.116 -21.299 1.00 85.25 265 PHE A CA 1
ATOM 2148 C C . PHE A 1 265 ? -2.376 -4.312 -22.505 1.00 85.25 265 PHE A C 1
ATOM 2150 O O . PHE A 1 265 ? -1.618 -4.037 -23.440 1.00 85.25 265 PHE A O 1
ATOM 2157 N N . ASN A 1 266 ? -3.651 -3.936 -22.508 1.00 82.38 266 ASN A N 1
ATOM 2158 C CA . ASN A 1 266 ? -4.209 -3.052 -23.518 1.00 82.38 266 ASN A CA 1
ATOM 2159 C C . ASN A 1 266 ? -4.120 -1.594 -23.032 1.00 82.38 266 ASN A C 1
ATOM 2161 O O . ASN A 1 266 ? -4.874 -1.228 -22.136 1.00 82.38 266 ASN A O 1
ATOM 2165 N N . PRO A 1 267 ? -3.264 -0.739 -23.623 1.00 77.88 267 PRO A N 1
ATOM 2166 C CA . PRO A 1 267 ? -3.104 0.648 -23.174 1.00 77.88 267 PRO A CA 1
ATOM 2167 C C . PRO A 1 267 ? -4.313 1.545 -23.470 1.00 77.88 267 PRO A C 1
ATOM 2169 O O . PRO A 1 267 ? -4.438 2.606 -22.872 1.00 77.88 267 PRO A O 1
ATOM 2172 N N . ILE A 1 268 ? -5.192 1.150 -24.398 1.00 74.25 268 ILE A N 1
ATOM 2173 C CA . ILE A 1 268 ? -6.388 1.924 -24.759 1.00 74.25 268 ILE A CA 1
ATOM 2174 C C . ILE A 1 268 ? -7.474 1.714 -23.703 1.00 74.25 268 ILE A C 1
ATOM 2176 O O . ILE A 1 268 ? -8.098 2.668 -23.248 1.00 74.25 268 ILE A O 1
ATOM 2180 N N . TYR A 1 269 ? -7.683 0.458 -23.305 1.00 72.06 269 TYR A N 1
ATOM 2181 C CA . TYR A 1 269 ? -8.704 0.079 -22.323 1.00 72.06 269 TYR A CA 1
ATOM 2182 C C . TYR A 1 269 ? -8.154 -0.062 -20.897 1.00 72.06 269 TYR A C 1
ATOM 2184 O O . TYR A 1 269 ? -8.918 -0.330 -19.976 1.00 72.06 269 TYR A O 1
ATOM 2192 N N . MET A 1 270 ? -6.842 0.118 -20.723 1.00 76.31 270 MET A N 1
ATOM 2193 C CA . MET A 1 270 ? -6.107 0.046 -19.459 1.00 76.31 270 MET A CA 1
ATOM 2194 C C . MET A 1 270 ? -6.336 -1.260 -18.668 1.00 76.31 270 MET A C 1
ATOM 2196 O O . MET A 1 270 ? -6.377 -1.263 -17.438 1.00 76.31 270 MET A O 1
ATOM 2200 N N . CYS A 1 271 ? -6.483 -2.386 -19.371 1.00 78.38 271 CYS A N 1
ATOM 2201 C CA . CYS A 1 271 ? -6.804 -3.687 -18.782 1.00 78.38 271 CYS A CA 1
ATOM 2202 C C . CYS A 1 271 ? -5.872 -4.807 -19.263 1.00 78.38 271 CYS A C 1
ATOM 2204 O O . CYS A 1 271 ? -5.281 -4.733 -20.345 1.00 78.38 271 CYS A O 1
ATOM 2206 N N . VAL A 1 272 ? -5.761 -5.868 -18.460 1.00 76.62 272 VAL A N 1
ATOM 2207 C CA . VAL A 1 272 ? -5.070 -7.104 -18.848 1.00 76.62 272 VAL A CA 1
ATOM 2208 C C . VAL A 1 272 ? -5.944 -7.880 -19.835 1.00 76.62 272 VAL A C 1
ATOM 2210 O O . VAL A 1 272 ? -7.153 -8.017 -19.650 1.00 76.62 272 VAL A O 1
ATOM 2213 N N . LEU A 1 273 ? -5.336 -8.370 -20.912 1.00 74.56 273 LEU A N 1
ATOM 2214 C CA . LEU A 1 273 ? -5.998 -9.205 -21.904 1.00 74.56 273 LEU A CA 1
ATOM 2215 C C . LEU A 1 273 ? -5.942 -10.667 -21.463 1.00 74.56 273 LEU A C 1
ATOM 2217 O O . LEU A 1 273 ? -5.006 -11.390 -21.804 1.00 74.56 273 LEU A O 1
ATOM 2221 N N . ASP A 1 274 ? -6.977 -11.121 -20.764 1.00 64.25 274 ASP A N 1
ATOM 2222 C CA . ASP A 1 274 ? -7.157 -12.550 -20.525 1.00 64.25 274 ASP A CA 1
ATOM 2223 C C . ASP A 1 274 ? -7.541 -13.264 -21.827 1.00 64.25 274 ASP A C 1
ATOM 2225 O O . ASP A 1 274 ? -8.299 -12.744 -22.655 1.00 64.25 274 ASP A O 1
ATOM 2229 N N . GLY A 1 275 ? -7.052 -14.496 -22.006 1.00 51.38 275 GLY A N 1
ATOM 2230 C CA . GLY A 1 275 ? -7.230 -15.301 -23.224 1.00 51.38 275 GLY A CA 1
ATOM 2231 C C . GLY A 1 275 ? -8.685 -15.518 -23.677 1.00 51.38 275 GLY A C 1
ATOM 2232 O O . GLY A 1 275 ? -8.911 -15.956 -24.802 1.00 51.38 275 GLY A O 1
ATOM 2233 N N . GLN A 1 276 ? -9.677 -15.169 -22.852 1.00 44.16 276 GLN A N 1
ATOM 2234 C CA . GLN A 1 276 ? -11.100 -15.181 -23.207 1.00 44.16 276 GLN A CA 1
ATOM 2235 C C . GLN A 1 276 ? -11.545 -13.919 -23.979 1.00 44.16 276 GLN A C 1
ATOM 2237 O O . GLN A 1 276 ? -12.362 -14.028 -24.894 1.00 44.16 276 GLN A O 1
ATOM 2242 N N . PHE A 1 277 ? -10.960 -12.742 -23.715 1.00 42.78 277 PHE A N 1
ATOM 2243 C CA . PHE A 1 277 ? -11.209 -11.512 -24.491 1.00 42.78 277 PHE A CA 1
ATOM 2244 C C . PHE A 1 277 ? -10.424 -11.465 -25.804 1.00 42.78 277 PHE A C 1
ATOM 2246 O O . PHE A 1 277 ? -10.819 -10.760 -26.740 1.00 42.78 277 PHE A O 1
ATOM 2253 N N . ALA A 1 278 ? -9.368 -12.276 -25.919 1.00 41.19 278 ALA A N 1
ATOM 2254 C CA . ALA A 1 278 ? -8.650 -12.471 -27.172 1.00 41.19 278 ALA A CA 1
ATOM 2255 C C . ALA A 1 278 ? -9.595 -12.948 -28.296 1.00 41.19 278 ALA A C 1
ATOM 2257 O O . ALA A 1 278 ? -9.465 -12.512 -29.431 1.00 41.19 278 ALA A O 1
ATOM 2258 N N . GLY A 1 279 ? -10.620 -13.755 -28.001 1.00 40.12 279 GLY A N 1
ATOM 2259 C CA . GLY A 1 279 ? -11.552 -14.244 -29.026 1.00 40.12 279 GLY A CA 1
ATOM 2260 C C . GLY A 1 279 ? -12.447 -13.170 -29.666 1.00 40.12 279 GLY A C 1
ATOM 2261 O O . GLY A 1 279 ? -12.830 -13.314 -30.827 1.00 40.12 279 GLY A O 1
ATOM 2262 N N . SER A 1 280 ? -12.764 -12.090 -28.942 1.00 42.28 280 SER A N 1
ATOM 2263 C CA . SER A 1 280 ? -13.700 -11.051 -29.407 1.00 42.28 280 SER A CA 1
ATOM 2264 C C . SER A 1 280 ? -12.985 -9.797 -29.929 1.00 42.28 280 SER A C 1
ATOM 2266 O O . SER A 1 280 ? -13.387 -9.233 -30.944 1.00 42.28 280 SER A O 1
ATOM 2268 N N . ALA A 1 281 ? -11.858 -9.407 -29.317 1.00 42.38 281 ALA A N 1
ATOM 2269 C CA . ALA A 1 281 ? -11.099 -8.214 -29.714 1.00 42.38 281 ALA A CA 1
ATOM 2270 C C . ALA A 1 281 ? -10.180 -8.420 -30.938 1.00 42.38 281 ALA A C 1
ATOM 2272 O O . ALA A 1 281 ? -9.711 -7.442 -31.523 1.00 42.38 281 ALA A O 1
ATOM 2273 N N . ILE A 1 282 ? -9.936 -9.672 -31.357 1.00 45.12 282 ILE A N 1
ATOM 2274 C CA . ILE A 1 282 ? -9.115 -9.998 -32.541 1.00 45.12 282 ILE A CA 1
ATOM 2275 C C . ILE A 1 282 ? -9.835 -9.673 -33.867 1.00 45.12 282 ILE A C 1
ATOM 2277 O O . ILE A 1 282 ? -9.203 -9.678 -34.923 1.00 45.12 282 ILE A O 1
ATOM 2281 N N . ARG A 1 283 ? -11.134 -9.335 -33.849 1.00 44.31 283 ARG A N 1
ATOM 2282 C CA . ARG A 1 283 ? -11.890 -9.040 -35.079 1.00 44.31 283 ARG A CA 1
ATOM 2283 C C . ARG A 1 283 ? -11.748 -7.616 -35.622 1.00 44.31 283 ARG A C 1
ATOM 2285 O O . ARG A 1 283 ? -12.079 -7.428 -36.786 1.00 44.31 283 ARG A O 1
ATOM 2292 N N . ASP A 1 284 ? -11.176 -6.675 -34.869 1.00 44.56 284 ASP A N 1
ATOM 2293 C CA . ASP A 1 284 ? -10.957 -5.306 -35.355 1.00 44.56 284 ASP A CA 1
ATOM 2294 C C . ASP A 1 284 ? -9.467 -4.984 -35.563 1.00 44.56 284 ASP A C 1
ATOM 2296 O O . ASP A 1 284 ? -8.690 -4.785 -34.628 1.00 44.56 284 ASP A O 1
ATOM 2300 N N . ASN A 1 285 ? -9.079 -4.964 -36.842 1.00 43.41 285 ASN A N 1
ATOM 2301 C CA . ASN A 1 285 ? -7.981 -4.207 -37.453 1.00 43.41 285 ASN A CA 1
ATOM 2302 C C . ASN A 1 285 ? -6.801 -3.801 -36.551 1.00 43.41 285 ASN A C 1
ATOM 2304 O O . ASN A 1 285 ? -6.636 -2.623 -36.266 1.00 43.41 285 ASN A O 1
ATOM 2308 N N . GLY A 1 286 ? -5.915 -4.736 -36.185 1.00 48.53 286 GLY A N 1
ATOM 2309 C CA . GLY A 1 286 ? -4.494 -4.473 -35.868 1.00 48.53 286 GLY A CA 1
ATOM 2310 C C . GLY A 1 286 ? -4.136 -3.576 -34.663 1.00 48.53 286 GLY A C 1
ATOM 2311 O O . GLY A 1 286 ? -3.005 -3.676 -34.185 1.00 48.53 286 GLY A O 1
ATOM 2312 N N . LEU A 1 287 ? -5.064 -2.765 -34.145 1.00 46.25 287 LEU A N 1
ATOM 2313 C CA . LEU A 1 287 ? -4.904 -1.794 -33.058 1.00 46.25 287 LEU A CA 1
ATOM 2314 C C . LEU A 1 287 ? -5.077 -2.423 -31.668 1.00 46.25 287 LEU A C 1
ATOM 2316 O O . LEU A 1 287 ? -4.625 -1.854 -30.682 1.00 46.25 287 LEU A O 1
ATOM 2320 N N . ASN A 1 288 ? -5.665 -3.619 -31.585 1.00 54.84 288 ASN A N 1
ATOM 2321 C CA . ASN A 1 288 ? -6.008 -4.285 -30.322 1.00 54.84 288 ASN A CA 1
ATOM 2322 C C . ASN A 1 288 ? -4.955 -5.287 -29.824 1.00 54.84 288 ASN A C 1
ATOM 2324 O O . ASN A 1 288 ? -5.239 -6.125 -28.968 1.00 54.84 288 ASN A O 1
ATOM 2328 N N . LYS A 1 289 ? -3.729 -5.255 -30.359 1.00 67.00 289 LYS A N 1
ATOM 2329 C CA . LYS A 1 289 ? -2.674 -6.159 -29.890 1.00 67.00 289 LYS A CA 1
ATOM 2330 C C . LYS A 1 289 ? -2.064 -5.589 -28.611 1.00 67.00 289 LYS A C 1
ATOM 2332 O O . LYS A 1 289 ? -1.252 -4.672 -28.717 1.00 67.00 289 LYS A O 1
ATOM 2337 N N . GLY A 1 290 ? -2.413 -6.157 -27.456 1.00 76.62 290 GLY A N 1
ATOM 2338 C CA . GLY A 1 290 ? -1.805 -5.807 -26.170 1.00 76.62 290 GLY A CA 1
ATOM 2339 C C . GLY A 1 290 ? -0.276 -5.772 -26.219 1.00 76.62 290 GLY A C 1
ATOM 2340 O O . GLY A 1 290 ? 0.365 -6.423 -27.057 1.00 76.62 290 GLY A O 1
ATOM 2341 N N . LEU A 1 291 ? 0.300 -4.963 -25.339 1.00 85.31 291 LEU A N 1
ATOM 2342 C CA . LEU A 1 291 ? 1.737 -4.839 -25.157 1.00 85.31 291 LEU A CA 1
ATOM 2343 C C . LEU A 1 291 ? 2.133 -5.549 -23.864 1.00 85.31 291 LEU A C 1
ATOM 2345 O O . LEU A 1 291 ? 1.410 -5.428 -22.874 1.00 85.31 291 LEU A O 1
ATOM 2349 N N . PRO A 1 292 ? 3.247 -6.295 -23.859 1.00 89.25 292 PRO A N 1
ATOM 2350 C CA . PRO A 1 292 ? 3.722 -6.905 -22.634 1.00 89.25 292 PRO A CA 1
ATOM 2351 C C . PRO A 1 292 ? 4.157 -5.822 -21.646 1.00 89.25 292 PRO A C 1
ATOM 2353 O O . PRO A 1 292 ? 4.778 -4.819 -22.020 1.00 89.25 292 PRO A O 1
ATOM 2356 N N . VAL A 1 293 ? 3.811 -6.028 -20.381 1.00 90.12 293 VAL A N 1
ATOM 2357 C CA . VAL A 1 293 ? 4.207 -5.152 -19.278 1.00 90.12 293 VAL A CA 1
ATOM 2358 C C . VAL A 1 293 ? 5.686 -5.357 -18.953 1.00 90.12 293 VAL A C 1
ATOM 2360 O O . VAL A 1 293 ? 6.139 -6.482 -18.756 1.00 90.12 293 VAL A O 1
ATOM 2363 N N . LYS A 1 294 ? 6.444 -4.263 -18.862 1.00 92.81 294 LYS A N 1
ATOM 2364 C CA . LYS A 1 294 ? 7.803 -4.244 -18.307 1.00 92.81 294 LYS A CA 1
ATOM 2365 C C . LYS A 1 294 ? 7.770 -4.285 -16.784 1.00 92.81 294 LYS A C 1
ATOM 2367 O O . LYS A 1 294 ? 8.484 -5.083 -16.188 1.00 92.81 294 LYS A O 1
ATOM 2372 N N . LEU A 1 295 ? 6.974 -3.406 -16.175 1.00 94.00 295 LEU A N 1
ATOM 2373 C CA . LEU A 1 295 ? 6.881 -3.226 -14.727 1.00 94.00 295 LEU A CA 1
ATOM 2374 C C . LEU A 1 295 ? 5.553 -2.549 -14.366 1.00 94.00 295 LEU A C 1
ATOM 2376 O O . LEU A 1 295 ? 5.135 -1.619 -15.054 1.00 94.00 295 LEU A O 1
ATOM 2380 N N . CYS A 1 296 ? 4.909 -2.977 -13.282 1.00 94.25 296 CYS A N 1
ATOM 2381 C CA . CYS A 1 296 ? 3.758 -2.277 -12.714 1.00 94.25 296 CYS A CA 1
ATOM 2382 C C . CYS A 1 296 ? 4.229 -1.211 -11.726 1.00 94.25 296 CYS A C 1
ATOM 2384 O O . CYS A 1 296 ? 4.915 -1.526 -10.757 1.00 94.25 296 CYS A O 1
ATOM 2386 N N . LEU A 1 297 ? 3.858 0.044 -11.968 1.00 94.62 297 LEU A N 1
ATOM 2387 C CA . LEU A 1 297 ? 4.191 1.175 -11.101 1.00 94.62 297 LEU A CA 1
ATOM 2388 C C . LEU A 1 297 ? 3.136 1.365 -10.019 1.00 94.62 297 LEU A C 1
ATOM 2390 O O . LEU A 1 297 ? 3.477 1.669 -8.883 1.00 94.62 297 LEU A O 1
ATOM 2394 N N . PHE A 1 298 ? 1.866 1.144 -10.364 1.00 94.62 298 PHE A N 1
ATOM 2395 C CA . PHE A 1 298 ? 0.753 1.317 -9.441 1.00 94.62 298 PHE A CA 1
ATOM 2396 C C . PHE A 1 298 ? -0.342 0.275 -9.691 1.00 94.62 298 PHE A C 1
ATOM 2398 O O . PHE A 1 298 ? -0.725 0.080 -10.849 1.00 94.62 298 PHE A O 1
ATOM 2405 N N . PRO A 1 299 ? -0.831 -0.428 -8.654 1.00 93.12 299 PRO A N 1
ATOM 2406 C CA . PRO A 1 299 ? -1.764 -1.531 -8.841 1.00 93.12 299 PRO A CA 1
ATOM 2407 C C . PRO A 1 299 ? -3.155 -1.056 -9.285 1.00 93.12 299 PRO A C 1
ATOM 2409 O O . PRO A 1 299 ? -3.564 0.079 -9.048 1.00 93.12 299 PRO A O 1
ATOM 2412 N N . ALA A 1 300 ? -3.904 -1.951 -9.933 1.00 91.00 300 ALA A N 1
ATOM 2413 C CA . ALA A 1 300 ? -5.320 -1.728 -10.207 1.00 91.00 300 ALA A CA 1
ATOM 2414 C C . ALA A 1 300 ? -6.120 -1.820 -8.906 1.00 91.00 300 ALA A C 1
ATOM 2416 O O . ALA A 1 300 ? -5.786 -2.624 -8.034 1.00 91.00 300 ALA A O 1
ATOM 2417 N N . LEU A 1 301 ? -7.208 -1.056 -8.816 1.00 89.69 301 LEU A N 1
ATOM 2418 C CA . LEU A 1 301 ? -8.111 -1.034 -7.673 1.00 89.69 301 LEU A CA 1
ATOM 2419 C C . LEU A 1 301 ? -9.513 -1.462 -8.081 1.00 89.69 301 LEU A C 1
ATOM 2421 O O . LEU A 1 301 ? -10.096 -0.920 -9.020 1.00 89.69 301 LEU A O 1
ATOM 2425 N N . TYR A 1 302 ? -10.088 -2.358 -7.301 1.00 86.00 302 TYR A N 1
ATOM 2426 C CA . TYR A 1 302 ? -11.412 -2.919 -7.479 1.00 86.00 302 TYR A CA 1
ATOM 2427 C C . TYR A 1 302 ? -12.241 -2.712 -6.215 1.00 86.00 302 TYR A C 1
ATOM 2429 O O . TYR A 1 302 ? -11.712 -2.681 -5.107 1.00 86.00 302 TYR A O 1
ATOM 2437 N N . SER A 1 303 ? -13.554 -2.596 -6.366 1.00 84.81 303 SER A N 1
ATOM 2438 C CA . SER A 1 303 ? -14.485 -2.447 -5.247 1.00 84.81 303 SER A CA 1
ATOM 2439 C C . SER A 1 303 ? -15.547 -3.532 -5.257 1.00 84.81 303 SER A C 1
ATOM 2441 O O . SER A 1 303 ? -15.979 -3.997 -6.313 1.00 84.81 303 SER A O 1
ATOM 2443 N N . ARG A 1 304 ? -15.995 -3.895 -4.056 1.00 79.25 304 ARG A N 1
ATOM 2444 C CA . ARG A 1 304 ? -17.170 -4.729 -3.815 1.00 79.25 304 ARG A CA 1
ATOM 2445 C C . ARG A 1 304 ? -17.974 -4.134 -2.668 1.00 79.25 304 ARG A C 1
ATOM 2447 O O . ARG A 1 304 ? -17.433 -3.875 -1.589 1.00 79.25 304 ARG A O 1
ATOM 2454 N N . LEU A 1 305 ? -19.267 -3.931 -2.905 1.00 68.69 305 LEU A N 1
ATOM 2455 C CA . LEU A 1 305 ? -20.214 -3.564 -1.856 1.00 68.69 305 LEU A CA 1
ATOM 2456 C C . LEU A 1 305 ? -20.329 -4.713 -0.853 1.00 68.69 305 LEU A C 1
ATOM 2458 O O . LEU A 1 305 ? -20.488 -5.867 -1.246 1.00 68.69 305 LEU A O 1
ATOM 2462 N N . ILE A 1 306 ? -20.249 -4.394 0.438 1.00 64.25 306 ILE A N 1
ATOM 2463 C CA . ILE A 1 306 ? -20.310 -5.395 1.512 1.00 64.25 306 ILE A CA 1
ATOM 2464 C C . ILE A 1 306 ? -21.757 -5.919 1.714 1.00 64.25 306 ILE A C 1
ATOM 2466 O O . ILE A 1 306 ? -21.952 -6.954 2.344 1.00 64.25 306 ILE A O 1
ATOM 2470 N N . HIS A 1 307 ? -22.770 -5.298 1.090 1.00 51.47 307 HIS A N 1
ATOM 2471 C CA . HIS A 1 307 ? -24.182 -5.696 1.182 1.00 51.47 307 HIS A CA 1
ATOM 2472 C C . HIS A 1 307 ? -24.847 -5.891 -0.191 1.00 51.47 307 HIS A C 1
ATOM 2474 O O . HIS A 1 307 ? -25.136 -4.896 -0.848 1.00 51.47 307 HIS A O 1
ATOM 2480 N N . ASP A 1 308 ? -25.098 -7.153 -0.585 1.00 37.50 308 ASP A N 1
ATOM 2481 C CA . ASP A 1 308 ? -26.415 -7.625 -1.088 1.00 37.50 308 ASP A CA 1
ATOM 2482 C C . ASP A 1 308 ? -26.535 -9.162 -1.277 1.00 37.50 308 ASP A C 1
ATOM 2484 O O . ASP A 1 308 ? -27.333 -9.649 -2.076 1.00 37.50 308 ASP A O 1
ATOM 2488 N N . SER A 1 309 ? -25.761 -9.988 -0.564 1.00 35.81 309 SER A N 1
ATOM 2489 C CA . SER A 1 309 ? -26.023 -11.432 -0.547 1.00 35.81 309 SER A CA 1
ATOM 2490 C C . SER A 1 309 ? -26.436 -11.861 0.850 1.00 35.81 309 SER A C 1
ATOM 2492 O O . SER A 1 309 ? -25.591 -11.965 1.734 1.00 35.81 309 SER A O 1
ATOM 2494 N N . GLY A 1 310 ? -27.712 -12.220 1.023 1.00 37.25 310 GLY A N 1
ATOM 2495 C CA . GLY A 1 310 ? -28.244 -12.984 2.168 1.00 37.25 310 GLY A CA 1
ATOM 2496 C C . GLY A 1 310 ? -27.622 -14.380 2.342 1.00 37.25 310 GLY A C 1
ATOM 2497 O O . GLY A 1 310 ? -28.176 -15.247 3.011 1.00 37.25 310 GLY A O 1
ATOM 2498 N N . HIS A 1 311 ? -26.461 -14.600 1.738 1.00 31.31 311 HIS A N 1
ATOM 2499 C CA . HIS A 1 311 ? -25.534 -15.641 2.085 1.00 31.31 311 HIS A CA 1
ATOM 2500 C C . HIS A 1 311 ? -24.441 -14.991 2.914 1.00 31.31 311 HIS A C 1
ATOM 2502 O O . HIS A 1 311 ? -23.564 -14.297 2.399 1.00 31.31 311 HIS A O 1
ATOM 2508 N N . THR A 1 312 ? -24.506 -15.280 4.209 1.00 35.16 312 THR A N 1
ATOM 2509 C CA . THR A 1 312 ? -23.356 -15.497 5.079 1.00 35.16 312 THR A CA 1
ATOM 2510 C C . THR A 1 312 ? -22.410 -16.498 4.410 1.00 35.16 312 THR A C 1
ATOM 2512 O O . THR A 1 312 ? -22.261 -17.643 4.827 1.00 35.16 312 THR A O 1
ATOM 2515 N N . SER A 1 313 ? -21.782 -16.078 3.312 1.00 31.58 313 SER A N 1
ATOM 2516 C CA . SER A 1 313 ? -20.575 -16.705 2.826 1.00 31.58 313 SER A CA 1
ATOM 2517 C C . SER A 1 313 ? -19.607 -16.545 3.972 1.00 31.58 313 SER A C 1
ATOM 2519 O O . SER A 1 313 ? -19.253 -15.431 4.353 1.00 31.58 313 SER A O 1
ATOM 2521 N N . THR A 1 314 ? -19.281 -17.683 4.562 1.00 31.20 314 THR A N 1
ATOM 2522 C CA . THR A 1 314 ? -18.207 -17.918 5.506 1.00 31.20 314 THR A CA 1
ATOM 2523 C C . THR A 1 314 ? -16.894 -17.426 4.901 1.00 31.20 314 THR A C 1
ATOM 2525 O O . THR A 1 314 ? -16.030 -18.212 4.523 1.00 31.20 314 THR A O 1
ATOM 2528 N N . LEU A 1 315 ? -16.726 -16.112 4.783 1.00 33.16 315 LEU A N 1
ATOM 2529 C CA . LEU A 1 315 ? -15.418 -15.522 4.917 1.00 33.16 315 LEU A CA 1
ATOM 2530 C C . LEU A 1 315 ? -15.062 -15.850 6.361 1.00 33.16 315 LEU A C 1
ATOM 2532 O O . LEU A 1 315 ? -15.651 -15.315 7.301 1.00 33.16 315 LEU A O 1
ATOM 2536 N N . HIS A 1 316 ? -14.182 -16.832 6.526 1.00 30.59 316 HIS A N 1
ATOM 2537 C CA . HIS A 1 316 ? -13.387 -16.981 7.732 1.00 30.59 316 HIS A CA 1
ATOM 2538 C C . HIS A 1 316 ? -12.607 -15.671 7.898 1.00 30.59 316 HIS A C 1
ATOM 2540 O O . HIS A 1 316 ? -11.455 -15.557 7.497 1.00 30.59 316 HIS A O 1
ATOM 2546 N N . LEU A 1 317 ? -13.295 -14.645 8.393 1.00 41.34 317 LEU A N 1
ATOM 2547 C CA . LEU A 1 317 ? -12.746 -13.340 8.685 1.00 41.34 317 LEU A CA 1
ATOM 2548 C C . LEU A 1 317 ? -11.974 -13.526 9.976 1.00 41.34 317 LEU A C 1
ATOM 2550 O O . LEU A 1 317 ? -12.536 -13.737 11.054 1.00 41.34 317 LEU A O 1
ATOM 2554 N N . SER A 1 318 ? -10.658 -13.538 9.817 1.00 35.12 318 SER A N 1
ATOM 2555 C CA . SER A 1 318 ? -9.701 -13.412 10.901 1.00 35.12 318 SER A CA 1
ATOM 2556 C C . SER A 1 318 ? -10.067 -12.208 11.791 1.00 35.12 318 SER A C 1
ATOM 2558 O O . SER A 1 318 ? -10.799 -11.320 11.358 1.00 35.12 318 SER A O 1
ATOM 2560 N N . PRO A 1 319 ? -9.565 -12.123 13.037 1.00 37.34 319 PRO A N 1
ATOM 2561 C CA . PRO A 1 319 ? -9.978 -11.121 14.035 1.00 37.34 319 PRO A CA 1
ATOM 2562 C C . PRO A 1 319 ? -9.627 -9.654 13.704 1.00 37.34 319 PRO A C 1
ATOM 2564 O O . PRO A 1 319 ? -9.654 -8.796 14.592 1.00 37.34 319 PRO A O 1
ATOM 2567 N N . GLY A 1 320 ? -9.284 -9.366 12.453 1.00 47.47 320 GLY A N 1
ATOM 2568 C CA . GLY A 1 320 ? -8.944 -8.069 11.924 1.00 47.47 320 GLY A CA 1
ATOM 2569 C C . GLY A 1 320 ? -9.679 -7.827 10.610 1.00 47.47 320 GLY A C 1
ATOM 2570 O O . GLY A 1 320 ? -9.603 -8.626 9.689 1.00 47.47 320 GLY A O 1
ATOM 2571 N N . TYR A 1 321 ? -10.447 -6.747 10.547 1.00 54.34 321 TYR A N 1
ATOM 2572 C CA . TYR A 1 321 ? -11.208 -6.365 9.365 1.00 54.34 321 TYR A CA 1
ATOM 2573 C C . TYR A 1 321 ? -10.259 -5.989 8.213 1.00 54.34 321 TYR A C 1
ATOM 2575 O O . TYR A 1 321 ? -9.695 -4.893 8.187 1.00 54.34 321 TYR A O 1
ATOM 2583 N N . GLU A 1 322 ? -10.071 -6.898 7.263 1.00 59.97 322 GLU A N 1
ATOM 2584 C CA . GLU A 1 322 ? -9.251 -6.679 6.072 1.00 59.97 322 GLU A CA 1
ATOM 2585 C C . GLU A 1 322 ? -10.049 -5.894 5.010 1.00 59.97 322 GLU A C 1
ATOM 2587 O O . GLU A 1 322 ? -10.666 -6.457 4.106 1.00 59.97 322 GLU A O 1
ATOM 2592 N N . TYR A 1 323 ? -10.085 -4.564 5.141 1.00 68.00 323 TYR A N 1
ATOM 2593 C CA . TYR A 1 323 ? -10.808 -3.677 4.210 1.00 68.00 323 TYR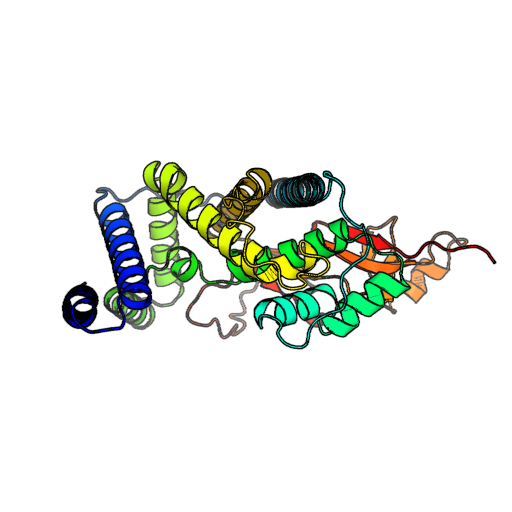 A CA 1
ATOM 2594 C C . TYR A 1 323 ? -10.112 -3.503 2.853 1.00 68.00 323 TYR A C 1
ATOM 2596 O O . TYR A 1 323 ? -10.764 -3.135 1.872 1.00 68.00 323 TYR A O 1
ATOM 2604 N N . VAL A 1 324 ? -8.800 -3.761 2.803 1.00 75.38 324 VAL A N 1
ATOM 2605 C CA . VAL A 1 324 ? -7.977 -3.715 1.592 1.00 75.38 324 VAL A CA 1
ATOM 2606 C C . VAL A 1 324 ? -7.136 -4.983 1.524 1.00 75.38 324 VAL A C 1
ATOM 2608 O O . VAL A 1 324 ? -6.339 -5.238 2.419 1.00 75.38 324 VAL A O 1
ATOM 2611 N N . THR A 1 325 ? -7.329 -5.780 0.474 1.00 79.12 325 THR A N 1
ATOM 2612 C CA . THR A 1 325 ? -6.614 -7.053 0.267 1.00 79.12 325 THR A CA 1
ATOM 2613 C C . THR A 1 325 ? -6.137 -7.192 -1.169 1.00 79.12 325 THR A C 1
ATOM 2615 O O . THR A 1 325 ? -6.756 -6.664 -2.097 1.00 79.12 325 THR A O 1
ATOM 2618 N N . GLU A 1 326 ? -5.039 -7.915 -1.367 1.00 80.88 326 GLU A N 1
ATOM 2619 C CA . GLU A 1 326 ? -4.626 -8.332 -2.704 1.00 80.88 326 GLU A CA 1
ATOM 2620 C C . GLU A 1 326 ? -5.664 -9.321 -3.268 1.00 80.88 326 GLU A C 1
ATOM 2622 O O . GLU A 1 326 ? -6.041 -10.294 -2.612 1.00 80.88 326 GLU A O 1
ATOM 2627 N N . ALA A 1 327 ? -6.188 -9.057 -4.469 1.00 77.00 327 ALA A N 1
ATOM 2628 C CA . ALA A 1 327 ? -7.139 -9.960 -5.112 1.00 77.00 327 ALA A CA 1
ATOM 2629 C C . ALA A 1 327 ? -6.415 -11.153 -5.743 1.00 77.00 327 ALA A C 1
ATOM 2631 O O . ALA A 1 327 ? -5.437 -10.974 -6.471 1.00 77.00 327 ALA A O 1
ATOM 2632 N N . SER A 1 328 ? -6.958 -12.360 -5.563 1.00 72.00 328 SER A N 1
ATOM 2633 C CA . SER A 1 328 ? -6.580 -13.491 -6.413 1.00 72.00 328 SER A CA 1
ATOM 2634 C C . SER A 1 328 ? -7.177 -13.336 -7.817 1.00 72.00 328 SER A C 1
ATOM 2636 O O . SER A 1 328 ? -8.209 -12.690 -8.001 1.00 72.00 328 SER A O 1
ATOM 2638 N N . SER A 1 329 ? -6.585 -13.975 -8.827 1.00 63.16 329 SER A N 1
ATOM 2639 C CA . SER A 1 329 ? -7.119 -13.954 -10.200 1.00 63.16 329 SER A CA 1
ATOM 2640 C C . SER A 1 329 ? -8.557 -14.488 -10.294 1.00 63.16 329 SER A C 1
ATOM 2642 O O . SER A 1 329 ? -9.344 -14.027 -11.117 1.00 63.16 329 SER A O 1
ATOM 2644 N N . THR A 1 330 ? -8.941 -15.405 -9.403 1.00 62.66 330 THR A N 1
ATOM 2645 C CA . THR A 1 330 ? -10.304 -15.951 -9.307 1.00 62.66 330 THR A CA 1
ATOM 2646 C C . THR A 1 330 ? -11.312 -15.002 -8.658 1.00 62.66 330 THR A C 1
ATOM 2648 O O . THR A 1 330 ? -12.517 -15.183 -8.813 1.00 62.66 330 THR A O 1
ATOM 2651 N N . ASP A 1 331 ? -10.838 -13.981 -7.945 1.00 64.00 331 ASP A N 1
ATOM 265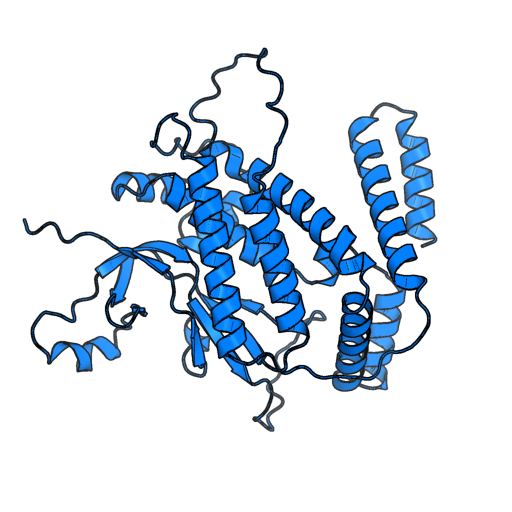2 C CA . ASP A 1 331 ? -11.668 -13.055 -7.180 1.00 64.00 331 ASP A CA 1
ATOM 2653 C C . ASP A 1 331 ? -12.136 -11.826 -7.963 1.00 64.00 331 ASP A C 1
ATOM 2655 O O . ASP A 1 331 ? -12.995 -11.096 -7.464 1.00 64.00 331 ASP A O 1
ATOM 2659 N N . LEU A 1 332 ? -11.557 -11.581 -9.143 1.00 64.94 332 LEU A N 1
ATOM 2660 C CA . LEU A 1 332 ? -11.716 -10.337 -9.899 1.00 64.94 332 LEU A CA 1
ATOM 2661 C C . LEU A 1 332 ? -13.036 -10.246 -10.672 1.00 64.94 332 LEU A C 1
ATOM 2663 O O . LEU A 1 332 ? -13.590 -9.159 -10.800 1.00 64.94 332 LEU A O 1
ATOM 2667 N N . ALA A 1 333 ? -13.571 -11.375 -11.149 1.00 63.72 333 ALA A N 1
ATOM 2668 C CA . ALA A 1 333 ? -14.759 -11.411 -12.007 1.00 63.72 333 ALA A CA 1
ATOM 2669 C C . ALA A 1 333 ? -16.020 -10.715 -11.433 1.00 63.72 333 ALA A C 1
ATOM 2671 O O . ALA A 1 333 ? -16.727 -10.071 -12.205 1.00 63.72 333 ALA A O 1
ATOM 2672 N N . PRO A 1 334 ? -16.334 -10.799 -10.123 1.00 70.00 334 PRO A N 1
ATOM 2673 C CA . PRO A 1 334 ? -17.481 -10.101 -9.536 1.00 70.00 334 PRO A CA 1
ATOM 2674 C C . PRO A 1 334 ? -17.158 -8.688 -9.010 1.00 70.00 334 PRO A C 1
ATOM 2676 O O . PRO A 1 334 ? -17.957 -8.144 -8.249 1.00 70.00 334 PRO A O 1
ATOM 2679 N N . LEU A 1 335 ? -15.979 -8.120 -9.296 1.00 77.12 335 LEU A N 1
ATOM 2680 C CA . LEU A 1 335 ? -15.572 -6.819 -8.756 1.00 77.12 335 LEU A CA 1
ATOM 2681 C C . LEU A 1 335 ? -15.723 -5.689 -9.772 1.00 77.12 335 LEU A C 1
ATOM 2683 O O . LEU A 1 335 ? -15.436 -5.846 -10.956 1.00 77.12 335 LEU A O 1
ATOM 2687 N N . ASP A 1 336 ? -16.065 -4.504 -9.272 1.00 81.38 336 ASP A N 1
ATOM 2688 C CA . ASP A 1 336 ? -16.121 -3.298 -10.088 1.00 81.38 336 ASP A CA 1
ATOM 2689 C C . ASP A 1 336 ? -14.764 -2.598 -10.093 1.00 81.38 336 ASP A C 1
ATOM 2691 O O . ASP A 1 336 ? -14.283 -2.164 -9.040 1.00 81.38 336 ASP A O 1
ATOM 2695 N N . LEU A 1 337 ? -14.173 -2.425 -11.275 1.00 82.44 337 LEU A N 1
ATOM 2696 C CA . LEU A 1 337 ? -12.929 -1.681 -11.444 1.00 82.44 337 LEU A CA 1
ATOM 2697 C C . LEU A 1 337 ? -13.120 -0.199 -11.075 1.00 82.44 337 LEU A C 1
ATOM 2699 O O . LEU A 1 337 ? -13.928 0.523 -11.664 1.00 82.44 337 LEU A O 1
ATOM 2703 N N . VAL A 1 338 ? -12.352 0.262 -10.092 1.00 84.44 338 VAL A N 1
ATOM 2704 C CA . VAL A 1 338 ? -12.352 1.646 -9.598 1.00 84.44 338 VAL A CA 1
ATOM 2705 C C . VAL A 1 338 ? -11.220 2.437 -10.231 1.00 84.44 338 VAL A C 1
ATOM 2707 O O . VAL A 1 338 ? -11.462 3.549 -10.704 1.00 84.44 338 VAL A O 1
ATOM 2710 N N . PHE A 1 339 ? -10.015 1.871 -10.271 1.00 86.88 339 PHE A N 1
ATOM 2711 C CA . PHE A 1 339 ? -8.809 2.522 -10.774 1.00 86.88 339 PHE A CA 1
ATOM 2712 C C . PHE A 1 339 ? -7.987 1.527 -11.597 1.00 86.88 339 PHE A C 1
ATOM 2714 O O . PHE A 1 339 ? -7.797 0.389 -11.175 1.00 86.88 339 PHE A O 1
ATOM 2721 N N . HIS A 1 340 ? -7.522 1.936 -12.775 1.00 87.12 340 HIS A N 1
ATOM 2722 C CA . HIS A 1 340 ? -6.725 1.063 -13.637 1.00 87.12 340 HIS A CA 1
ATOM 2723 C C . HIS A 1 340 ? -5.270 1.017 -13.166 1.00 87.12 340 HIS A C 1
ATOM 2725 O O . HIS A 1 340 ? -4.754 2.019 -12.681 1.00 87.12 340 HIS A O 1
ATOM 2731 N N . ALA A 1 341 ? -4.597 -0.119 -13.348 1.00 90.56 341 ALA A N 1
ATOM 2732 C CA . ALA A 1 341 ? -3.169 -0.200 -13.059 1.00 90.56 341 ALA A CA 1
ATOM 2733 C C . ALA A 1 341 ? -2.372 0.774 -13.937 1.00 90.56 341 ALA A C 1
ATOM 2735 O O . ALA A 1 341 ? -2.709 1.003 -15.101 1.00 90.56 341 ALA A O 1
ATOM 2736 N N . ILE A 1 342 ? -1.273 1.281 -13.388 1.00 92.12 342 ILE A N 1
ATOM 2737 C CA . ILE A 1 342 ? -0.300 2.095 -14.111 1.00 92.12 342 ILE A CA 1
ATOM 2738 C C . ILE A 1 342 ? 0.935 1.236 -14.340 1.00 92.12 342 ILE A C 1
ATOM 2740 O O . ILE A 1 342 ? 1.546 0.731 -13.397 1.00 92.12 342 ILE A O 1
ATOM 2744 N N . VAL A 1 343 ? 1.285 1.045 -15.610 1.00 92.94 343 VAL A N 1
ATOM 2745 C CA . VAL A 1 343 ? 2.307 0.089 -16.044 1.00 92.94 343 VAL A CA 1
ATOM 2746 C C . VAL A 1 343 ? 3.263 0.719 -17.052 1.00 92.94 343 VAL A C 1
ATOM 2748 O O . VAL A 1 343 ? 2.869 1.529 -17.890 1.00 92.94 343 VAL A O 1
ATOM 2751 N N . LEU A 1 344 ? 4.523 0.296 -17.014 1.00 91.62 344 LEU A N 1
ATOM 2752 C CA . LEU A 1 344 ? 5.476 0.502 -18.098 1.00 91.62 344 LEU A CA 1
ATOM 2753 C C . LEU A 1 344 ? 5.299 -0.609 -19.129 1.00 91.62 344 LEU A C 1
ATOM 2755 O O . LEU A 1 344 ? 5.300 -1.785 -18.772 1.00 91.62 344 LEU A O 1
ATOM 2759 N N . LEU A 1 345 ? 5.186 -0.254 -20.406 1.00 90.31 345 LEU A N 1
ATOM 2760 C CA . LEU A 1 345 ? 4.981 -1.205 -21.502 1.00 90.31 345 LEU A CA 1
ATOM 2761 C C . LEU A 1 345 ? 6.250 -1.394 -22.330 1.00 90.31 345 LEU A C 1
ATOM 2763 O O . LEU A 1 345 ? 7.108 -0.513 -22.413 1.00 90.31 345 LEU A O 1
ATOM 2767 N N . GLU A 1 346 ? 6.375 -2.555 -22.965 1.00 88.06 346 GLU A N 1
ATOM 2768 C CA . GLU A 1 346 ? 7.431 -2.783 -23.946 1.00 88.06 346 GLU A CA 1
ATOM 2769 C C . GLU A 1 346 ? 7.164 -2.005 -25.237 1.00 88.06 346 GLU A C 1
ATOM 2771 O O . GLU A 1 346 ? 6.102 -2.121 -25.854 1.00 88.06 346 GLU A O 1
ATOM 2776 N N . ASN A 1 347 ? 8.164 -1.242 -25.686 1.00 78.56 347 ASN A N 1
ATOM 2777 C CA . ASN A 1 347 ? 8.125 -0.611 -26.997 1.00 78.56 347 ASN A CA 1
ATOM 2778 C C . ASN A 1 347 ? 8.232 -1.695 -28.073 1.00 78.56 347 ASN A C 1
ATOM 2780 O O . ASN A 1 347 ? 9.192 -2.467 -28.095 1.00 78.56 347 ASN A O 1
ATOM 2784 N N . ARG A 1 348 ? 7.291 -1.718 -29.024 1.00 60.06 348 ARG A N 1
ATOM 2785 C CA . ARG A 1 348 ? 7.503 -2.456 -30.272 1.00 60.06 348 ARG A CA 1
ATOM 2786 C C . ARG A 1 348 ? 8.521 -1.698 -31.104 1.00 60.06 348 ARG A C 1
ATOM 2788 O O . ARG A 1 348 ? 8.159 -0.809 -31.867 1.00 60.06 348 ARG A O 1
ATOM 2795 N N . ILE A 1 349 ? 9.789 -2.064 -30.980 1.00 46.28 349 ILE A N 1
ATOM 2796 C CA . ILE A 1 349 ? 10.745 -1.749 -32.036 1.00 46.28 349 ILE A CA 1
ATOM 2797 C C . ILE A 1 349 ? 10.315 -2.601 -33.232 1.00 46.28 349 ILE A C 1
ATOM 2799 O O . ILE A 1 349 ? 10.433 -3.827 -33.204 1.00 46.28 349 ILE A O 1
ATOM 2803 N N . ALA A 1 350 ? 9.729 -1.961 -34.244 1.00 41.19 350 ALA A N 1
ATOM 2804 C CA . ALA A 1 350 ? 9.572 -2.577 -35.552 1.00 41.19 350 ALA A CA 1
ATOM 2805 C C . ALA A 1 350 ? 10.986 -2.902 -36.056 1.00 41.19 350 ALA A C 1
ATOM 2807 O O . ALA A 1 350 ? 11.768 -1.987 -36.308 1.00 41.19 350 ALA A O 1
ATOM 2808 N N . LYS A 1 351 ? 11.335 -4.191 -36.077 1.00 33.88 351 LYS A N 1
ATOM 2809 C CA . LYS A 1 351 ? 12.544 -4.676 -36.747 1.00 33.88 351 LYS A CA 1
ATOM 2810 C C . LYS A 1 351 ? 12.332 -4.706 -38.249 1.00 33.88 351 LYS A C 1
ATOM 2812 O O . LYS A 1 351 ? 11.220 -5.113 -38.659 1.00 33.88 351 LYS A O 1
#

Nearest PDB structures (foldseek):
  5m4y-assembly2_C  TM=1.797E-01  e=2.435E+00  Saccharomyces cerevisiae S288C

Foldseek 3Di:
DVVLVVVLVVLVVCCVDDPPPVSVVVNVVSVVLVVLLVVLPPDDDQDDDDLDACDLQNLLVLQVVLLVLLLVLLCVLPVPDDDQQFAQDDPDADVLLQVLLCQWAVDGNNVLSVLCVVQVPTLSLVLLSSLQSLLCVLAQQDFVCVLSVVDDVVVVVVLVVCCVPVNDVVSLVVVLSSLVSSVPDPCCLVPVLLVSLVVSLVVSCVNCVSRVDRDPPDDPPDDPPPDPSPPSSSVSSSSSNVSSSSLSSHQKQKEWGRDHFQFFAFPVVLDTDDPVVCVVQVPDDDNRGGFGFSTWSHIWMWIDRNDDDPDPPPPVDDPGPNSYYYDDPVRPPPTHTSGHTDTDTRDPPPD

Sequence (351 aa):
MKRQLDTIKRCRRAAELDDYDVQQQQIIYLTEQLQTQNRLLKRTGVPGMSGSNVSKSVTREYYGTLYHELDDASFSIFDIETNQDIPEAQDYLHESAQTWSLKVSCLNLRQLVSHCHAKDVPKEKLFQSMVTAAVFELVFETMFSDILALECPLLNAYRRIIHAKDGHEVLQQIDLTALEWIMSGDDFRENEIPQQSERLTKFIWQVLEFLHSGNLRETEDMLPQKFSGDKYLVAAISQAIDLKLKLMLSTTSVRYTFVKPGELFNPIYMCVLDGQFAGSAIRDNGLNKGLPVKLCLFPALYSRLIHDSGHTSTLHLSPGYEYVTEASSTDLAPLDLVFHAIVLLENRIAK

pLDDT: mean 73.37, std 17.4, range [30.59, 95.62]

Organism: Stachybotrys chartarum (strain CBS 109288 / IBT 7711) (NCBI:txid1280523)